Protein AF-A0A7M7L249-F1 (afdb_monomer)

InterPro domains:
  IPR002048 EF-hand domain [PF13499] (16-78)
  IPR002048 EF-hand domain [PF13499] (83-140)
  IPR002048 EF-hand domain [PS50222] (13-48)
  IPR002048 EF-hand domain [PS50222] (80-115)
  IPR002048 EF-hand domain [PS50222] (116-151)
  IPR002048 EF-hand domain [SM00054] (17-45)
  IPR002048 EF-hand domain [SM00054] (53-81)
  IPR002048 EF-hand domain [SM00054] (84-112)
  IPR002048 EF-hand domain [SM00054] (120-148)
  IPR002067 Mitochondrial carrier protein [PR00926] (192-205)
  IPR002067 Mitochondrial carrier protein [PR00926] (205-219)
  IPR002067 Mitochondrial carrier protein [PR00926] (246-266)
  IPR011992 EF-hand domain pair [SSF47473] (8-181)
  IPR018108 Mitochondrial carrier protein, transmembrane region [PF00153] (189-272)
  IPR018108 Mitochondrial carrier protein, transmembrane region [PS50920] (187-271)
  IPR018247 EF-Hand 1, calcium-binding site [PS00018] (26-38)
  IPR018247 EF-Hand 1, calcium-binding site [PS00018] (93-105)
  IPR023395 Mitochondrial carrier protein domain superfamily [G3DSA:1.50.40.10] (185-276)
  IPR023395 Mitochondrial carrier protein domain superfamily [SSF103506] (189-273)

Radius of gyration: 25.41 Å; Cα contacts (8 Å, |Δi|>4): 208; chains: 1; bounding box: 60×45×77 Å

Solvent-accessible surface area (backbone atoms only — not comparable to full-atom values): 15873 Å² total; per-residue (Å²): 136,84,83,72,80,60,83,89,72,60,55,70,65,58,53,49,53,49,48,57,52,48,61,58,24,24,71,87,68,83,71,43,36,41,59,64,25,42,29,53,25,29,48,75,71,74,44,92,45,51,66,67,49,33,46,52,40,47,71,74,32,30,82,85,69,79,80,46,30,42,66,67,36,48,48,51,42,52,52,52,49,52,51,40,42,49,56,45,49,60,66,41,27,79,85,68,78,67,43,42,42,55,66,35,52,50,48,48,35,47,75,72,75,40,89,74,55,70,71,55,39,53,54,55,48,62,72,47,29,82,88,72,76,76,40,35,40,63,65,40,53,44,70,70,42,66,84,45,78,66,65,46,66,68,58,52,54,52,47,52,52,50,59,59,51,65,73,75,44,95,62,62,82,75,60,74,76,79,77,52,75,69,48,66,72,69,68,54,55,63,58,56,52,51,50,52,51,52,51,51,50,51,53,50,62,71,43,27,46,58,52,46,34,51,52,50,38,72,74,40,40,87,79,39,76,43,65,67,49,33,44,52,49,48,37,70,77,46,36,76,69,38,38,49,65,65,44,69,58,57,54,62,48,46,60,63,52,51,51,50,50,51,54,50,48,54,53,49,54,52,54,52,60,65,72,78,111

Secondary structure (DSSP, 8-state):
------GGG--HHHHHHHHHHHHHH-SS-SSSB-HHHHHHHHHHTTS---HHHHHHHHHHH-SS-SSSB-HHHHHHHHHHHHHHHHHHHHHH-SS-SSEE-HHHHHHHHHHTT----HHHHHHHHHHH-SSS-SSEEHHHHHHHHTTSS---HHHHHHHHHHHHHTTS-TTGGGSPPPPPHHHHHTT-HHHHHHHHHHHHHHHHHHHHHHHHHHHHHHHSHHHHSSHHHHHHHHHHHHHHHHTTTTHHHHHHHHHHHHHHHHHHHHHHHHHHHHHT-

Organism: Varroa destructor (NCBI:txid109461)

pLDDT: mean 76.21, std 13.59, range [31.14, 92.44]

Mean predicted aligned error: 16.28 Å

Sequence (277 aa):
MKGAENPNELCVETQTRLKDLFHKLDVDGDGRIDVKDLTAGLQKLGLPHSTDNAKKFIESSDLARDGVVDFQEFAQYVLEHERNLKLVFNKIDENADGHIDEEEIMSSCRKLGINIDQAEAHRLLRRMDKDGSLTINFEEWRDYLLFHPTSDLHEIISLWRHHSVMLDVGEDALVPDDFTEAELRDGIWWRHLVSGGVAGMVSRTCTAPLDRTKLYLQVHGKECGSAWNCLQILKKEGGIRGLWRGNGINVMKIAPESALKFLTYDRLKNIIRVSVV

Foldseek 3Di:
DDPPPDLVPDDPVLLVVLVVLQVLLQPVPPQKHALVSNLVSCVVVVHPRDSVLSQLLQVVQCPVPPRIHHSVSSSSSLVVLLVLLVVLQVVLPPVPPQWHALVSLCVLCVVVVHHDDSVLSQVLQVVLDPPPPRIHGSVSSCVRCSSGSDSDPVVVVVCSVVVSVVPPDPPCVLDDDDPPPVNVVVPCVVVVVVVVLVVVLVVLQVCQLVVQLVVQCVVPVVPQVDSVSSSVVQCVPPNPVSSCVCSVVVSVVCVVVSVVSVVVVVVVVVVVVVVVD

Nearest PDB structures (foldseek):
  4zcv-assembly1_A  TM=9.114E-01  e=5.475E-12  Homo sapiens
  4zcu-assembly2_B  TM=8.876E-01  e=1.595E-11  Homo sapiens
  4zcu-assembly1_A  TM=8.948E-01  e=5.925E-11  Homo sapiens
  3sg5-assembly1_A-2  TM=4.847E-01  e=3.387E-07  Gallus gallus
  1tnx-assembly1_A  TM=5.120E-01  e=1.386E-06  Gallus gallus

Structure (mmCIF, N/CA/C/O backbone):
data_AF-A0A7M7L249-F1
#
_entry.id   AF-A0A7M7L249-F1
#
loop_
_atom_site.group_PDB
_atom_site.id
_atom_site.type_symbol
_atom_site.label_atom_id
_atom_site.label_alt_id
_atom_site.label_comp_id
_atom_site.label_asym_id
_atom_site.label_entity_id
_atom_site.label_seq_id
_atom_site.pdbx_PDB_ins_code
_atom_site.Cartn_x
_atom_site.Cartn_y
_atom_site.Cartn_z
_atom_site.occupancy
_atom_site.B_iso_or_equiv
_atom_site.auth_seq_id
_atom_site.auth_comp_id
_atom_site.auth_asym_id
_atom_site.auth_atom_id
_atom_site.pdbx_PDB_model_num
ATOM 1 N N . MET A 1 1 ? -5.257 -9.331 33.093 1.00 31.14 1 MET A N 1
ATOM 2 C CA . MET A 1 1 ? -6.566 -8.650 33.174 1.00 31.14 1 MET A CA 1
ATOM 3 C C . MET A 1 1 ? -6.555 -7.566 32.112 1.00 31.14 1 MET A C 1
ATOM 5 O O . MET A 1 1 ? -5.792 -6.623 32.252 1.00 31.14 1 MET A O 1
ATOM 9 N N . LYS A 1 2 ? -7.240 -7.796 30.985 1.00 38.75 2 LYS A N 1
ATOM 10 C CA . LYS A 1 2 ? -7.241 -6.893 29.827 1.00 38.75 2 LYS A CA 1
ATOM 11 C C . LYS A 1 2 ? -8.232 -5.762 30.104 1.00 38.75 2 LYS A C 1
ATOM 13 O O . LYS A 1 2 ? -9.417 -6.035 30.257 1.00 38.75 2 LYS A O 1
ATOM 18 N N . GLY A 1 3 ? -7.736 -4.533 30.220 1.00 32.91 3 GLY A N 1
ATOM 19 C CA . GLY A 1 3 ? -8.573 -3.340 30.174 1.00 32.91 3 GLY A CA 1
ATOM 20 C C . GLY A 1 3 ? -9.001 -3.130 28.731 1.00 32.91 3 GLY A C 1
ATOM 21 O O . GLY A 1 3 ? -8.227 -2.602 27.942 1.00 32.91 3 GLY A O 1
ATOM 22 N N . ALA A 1 4 ? 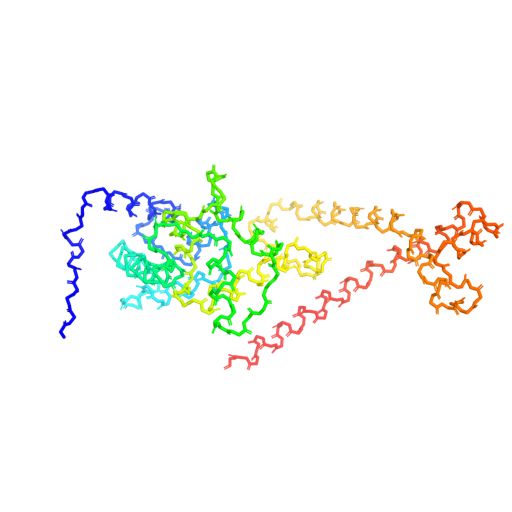-10.183 -3.627 28.377 1.00 38.19 4 ALA A N 1
ATOM 23 C CA . ALA A 1 4 ? -10.874 -3.160 27.189 1.00 38.19 4 ALA A CA 1
ATOM 24 C C . ALA A 1 4 ? -11.341 -1.734 27.503 1.00 38.19 4 ALA A C 1
ATOM 26 O O . ALA A 1 4 ? -12.188 -1.548 28.379 1.00 38.19 4 ALA A O 1
ATOM 27 N N . GLU A 1 5 ? -10.727 -0.736 26.869 1.00 43.53 5 GLU A N 1
ATOM 28 C CA . GLU A 1 5 ? -11.274 0.620 26.846 1.00 43.53 5 GLU A CA 1
ATOM 29 C C . GLU A 1 5 ? -12.691 0.524 26.271 1.00 43.53 5 GLU A C 1
ATOM 31 O O . GLU A 1 5 ? -12.915 -0.055 25.208 1.00 43.53 5 GLU A O 1
ATOM 36 N N . ASN A 1 6 ? -13.668 0.991 27.043 1.00 43.94 6 ASN A N 1
ATOM 37 C CA . ASN A 1 6 ? -15.072 0.920 26.679 1.00 43.94 6 ASN A CA 1
ATOM 38 C C . ASN A 1 6 ? -15.289 1.848 25.466 1.00 43.94 6 ASN A C 1
ATOM 40 O O . ASN A 1 6 ? -14.988 3.038 25.585 1.00 43.94 6 ASN A O 1
ATOM 44 N N . PRO A 1 7 ? -15.822 1.378 24.321 1.00 46.88 7 PRO A N 1
ATOM 45 C CA . PRO A 1 7 ? -15.999 2.207 23.119 1.00 46.88 7 PRO A CA 1
ATOM 46 C C . PRO A 1 7 ? -16.841 3.475 23.348 1.00 46.88 7 PRO A C 1
ATOM 48 O O . PRO A 1 7 ? -16.785 4.420 22.565 1.00 46.88 7 PRO A O 1
ATOM 51 N N . ASN A 1 8 ? -17.608 3.508 24.442 1.00 47.56 8 ASN A N 1
ATOM 52 C CA . ASN A 1 8 ? -18.434 4.639 24.858 1.00 47.56 8 ASN A CA 1
ATOM 53 C C . ASN A 1 8 ? -17.670 5.780 25.566 1.00 47.56 8 ASN A C 1
ATOM 55 O O . ASN A 1 8 ? -18.287 6.801 25.858 1.00 47.56 8 ASN A O 1
ATOM 59 N N . GLU A 1 9 ? -16.364 5.648 25.826 1.00 51.12 9 GLU A N 1
ATOM 60 C CA . GLU A 1 9 ? -15.503 6.714 26.385 1.00 51.12 9 GLU A CA 1
ATOM 61 C C . GLU A 1 9 ? -14.514 7.292 25.354 1.00 51.12 9 GLU A C 1
ATOM 63 O O . GLU A 1 9 ? -13.491 7.878 25.707 1.00 51.12 9 GLU A O 1
ATOM 68 N N . LEU A 1 10 ? -14.800 7.150 24.057 1.00 61.31 10 LEU A N 1
ATOM 69 C CA . LEU A 1 10 ? -13.998 7.794 23.019 1.00 61.31 10 LEU A CA 1
ATOM 70 C C . LEU A 1 10 ? -14.161 9.320 23.041 1.00 61.31 10 LEU A C 1
ATOM 72 O O . LEU A 1 10 ? -15.270 9.840 23.165 1.00 61.31 10 LEU A O 1
ATOM 76 N N . CYS A 1 11 ? -13.057 10.044 22.828 1.00 72.81 11 CYS A N 1
ATOM 77 C CA . CYS A 1 11 ? -13.106 11.482 22.574 1.00 72.81 11 CYS A CA 1
ATOM 78 C C . CYS A 1 11 ? -14.051 11.778 21.395 1.00 72.81 11 CYS A C 1
ATOM 80 O O . CYS A 1 11 ? -14.047 11.064 20.387 1.00 72.81 11 CYS A O 1
ATOM 82 N N . VAL A 1 12 ? -14.837 12.855 21.505 1.00 75.56 12 VAL A N 1
ATOM 83 C CA . VAL A 1 12 ? -15.818 13.286 20.488 1.00 75.56 12 VAL A CA 1
ATOM 84 C C . VAL A 1 12 ? -15.178 13.400 19.100 1.00 75.56 12 VAL A C 1
ATOM 86 O O . VAL A 1 12 ? -15.789 13.038 18.095 1.00 75.56 12 VAL A O 1
ATOM 89 N N . GLU A 1 13 ? -13.924 13.841 19.043 1.00 77.75 13 GLU A N 1
ATOM 90 C CA . GLU A 1 13 ? -13.149 13.964 17.809 1.00 77.75 13 GLU A CA 1
ATOM 91 C C . GLU A 1 13 ? -12.859 12.598 17.165 1.00 77.75 13 GLU A C 1
ATOM 93 O O . GLU A 1 13 ? -13.109 12.400 15.976 1.00 77.75 13 GLU A O 1
ATOM 98 N N . THR A 1 14 ? -12.429 11.613 17.960 1.00 79.94 14 THR A N 1
ATOM 99 C CA . THR A 1 14 ? -12.184 10.243 17.490 1.00 79.94 14 THR A CA 1
ATOM 100 C C . THR A 1 14 ? -13.471 9.597 16.990 1.00 79.94 14 THR A C 1
ATOM 102 O O . THR A 1 14 ? -13.479 8.974 15.932 1.00 79.94 14 THR A O 1
ATOM 105 N N . GLN A 1 15 ? -14.579 9.789 17.709 1.00 81.44 15 GLN A N 1
ATOM 106 C CA . GLN A 1 15 ? -15.874 9.242 17.314 1.00 81.44 15 GLN A CA 1
ATOM 107 C C . GLN A 1 15 ? -16.396 9.875 16.015 1.00 81.44 15 GLN A C 1
ATOM 109 O O . GLN A 1 15 ? -16.966 9.173 15.181 1.00 81.44 15 GLN A O 1
ATOM 114 N N . THR A 1 16 ? -16.175 11.178 15.823 1.00 85.69 16 THR A N 1
ATOM 115 C CA . THR A 1 16 ? -16.535 11.886 14.583 1.00 85.69 16 THR A CA 1
ATOM 116 C C . THR A 1 16 ? -15.725 11.348 13.406 1.00 85.69 16 THR A C 1
ATOM 118 O O . THR A 1 16 ? -16.304 10.950 12.400 1.00 85.69 16 THR A O 1
ATOM 121 N N . ARG A 1 17 ? -14.403 11.202 13.569 1.00 87.38 17 ARG A N 1
ATOM 122 C CA . ARG A 1 17 ? -13.521 10.634 12.538 1.00 87.38 17 ARG A CA 1
ATOM 123 C C . ARG A 1 17 ? -13.924 9.214 12.135 1.00 87.38 17 ARG A C 1
ATOM 125 O O . ARG A 1 17 ? -13.947 8.902 10.948 1.00 87.38 17 ARG A O 1
ATOM 132 N N . LEU A 1 18 ? -14.239 8.353 13.105 1.00 87.44 18 LEU A N 1
ATOM 133 C CA . LEU A 1 18 ? -14.659 6.976 12.827 1.00 87.44 18 LEU A CA 1
ATOM 134 C C . LEU A 1 18 ? -15.993 6.930 12.083 1.00 87.44 18 LEU A C 1
ATOM 136 O O . LEU A 1 18 ? -16.132 6.143 11.153 1.00 87.44 18 LEU A O 1
ATOM 140 N N . LYS A 1 19 ? -16.951 7.794 12.443 1.00 88.75 19 LYS A N 1
ATOM 141 C CA . LYS A 1 19 ? -18.220 7.915 11.711 1.00 88.75 19 LYS A CA 1
ATOM 142 C C . LYS A 1 19 ? -18.001 8.391 10.283 1.00 88.75 19 LYS A C 1
ATOM 144 O O . LYS A 1 19 ? -18.543 7.790 9.364 1.00 88.75 19 LYS A O 1
ATOM 149 N N . ASP A 1 20 ? -17.169 9.406 10.084 1.00 88.56 20 ASP A N 1
ATOM 150 C CA . ASP A 1 20 ? -16.863 9.918 8.748 1.00 88.56 20 ASP A CA 1
ATOM 151 C C . ASP A 1 20 ? -16.178 8.862 7.869 1.00 88.56 20 ASP A C 1
ATOM 153 O O . ASP A 1 20 ? -16.438 8.790 6.669 1.00 88.56 20 ASP A O 1
ATOM 157 N N . LEU A 1 21 ? -15.303 8.033 8.450 1.00 86.25 21 LEU A N 1
ATOM 158 C CA . LEU A 1 21 ? -14.683 6.904 7.752 1.00 86.25 21 LEU A CA 1
ATOM 159 C C . LEU A 1 21 ? -15.702 5.812 7.430 1.00 86.25 21 LEU A C 1
ATOM 161 O O . LEU A 1 21 ? -15.747 5.359 6.291 1.00 86.25 21 LEU A O 1
ATOM 165 N N . PHE A 1 22 ? -16.543 5.440 8.395 1.00 88.75 22 PHE A N 1
ATOM 166 C CA . PHE A 1 22 ? -17.594 4.443 8.209 1.00 88.75 22 PHE A CA 1
ATOM 167 C C . PHE A 1 22 ? -18.541 4.841 7.072 1.00 88.75 22 PHE A C 1
ATOM 169 O O . PHE A 1 22 ? -18.713 4.087 6.126 1.00 88.75 22 PHE A O 1
ATOM 176 N N . HIS A 1 23 ? -19.036 6.081 7.080 1.00 88.00 23 HIS A N 1
ATOM 177 C CA . HIS A 1 23 ? -19.912 6.617 6.032 1.00 88.00 23 HIS A CA 1
ATOM 178 C C . HIS A 1 23 ? -19.259 6.702 4.643 1.00 88.00 23 HIS A C 1
ATOM 180 O O . HIS A 1 23 ? -19.958 6.762 3.636 1.00 88.00 23 HIS A O 1
ATOM 186 N N . LYS A 1 24 ? -17.926 6.781 4.560 1.00 85.75 24 LYS A N 1
ATOM 187 C CA . LYS A 1 24 ? -17.217 6.747 3.270 1.00 85.75 24 LYS A CA 1
ATOM 188 C C . LYS A 1 24 ? -17.108 5.333 2.705 1.00 85.75 24 LYS A C 1
ATOM 190 O O . LYS A 1 24 ? -16.951 5.194 1.491 1.00 85.75 24 LYS A O 1
ATOM 195 N N . LEU A 1 25 ? -17.116 4.330 3.578 1.00 84.56 25 LEU A N 1
ATOM 196 C CA . LEU A 1 25 ? -16.984 2.920 3.223 1.00 84.56 25 LEU A CA 1
ATOM 197 C C . LEU A 1 25 ? -18.343 2.265 2.995 1.00 84.56 25 LEU A C 1
ATOM 199 O O . LEU A 1 25 ? -18.439 1.456 2.088 1.00 84.56 25 LEU A O 1
ATOM 203 N N . ASP A 1 26 ? -19.365 2.654 3.753 1.00 87.56 26 ASP A N 1
ATOM 204 C CA . ASP A 1 26 ? -20.771 2.293 3.551 1.00 87.56 26 ASP A CA 1
ATOM 205 C C . ASP A 1 26 ? -21.302 2.980 2.274 1.00 87.56 26 ASP A C 1
ATOM 207 O O . ASP A 1 26 ? -21.680 4.157 2.275 1.00 87.56 26 ASP A O 1
ATOM 211 N N . VAL A 1 27 ? -21.212 2.285 1.133 1.00 84.38 27 VAL A N 1
ATOM 212 C CA . VAL A 1 27 ? -21.530 2.859 -0.184 1.00 84.38 27 VAL A CA 1
ATOM 213 C C . VAL A 1 27 ? -23.030 2.846 -0.458 1.00 84.38 27 VAL A C 1
ATOM 215 O O . VAL A 1 27 ? -23.515 3.745 -1.158 1.00 84.38 27 VAL A O 1
ATOM 218 N N . ASP A 1 28 ? -23.748 1.845 0.041 1.00 83.25 28 ASP A N 1
ATOM 219 C CA . ASP A 1 28 ? -25.187 1.700 -0.161 1.00 83.25 28 ASP A CA 1
ATOM 220 C C . ASP A 1 28 ? -26.037 2.377 0.933 1.00 83.25 28 ASP A C 1
ATOM 222 O O . ASP A 1 28 ? -27.220 2.657 0.701 1.00 83.25 28 ASP A O 1
ATOM 226 N N . GLY A 1 29 ? -25.415 2.776 2.045 1.00 85.56 29 GLY A N 1
ATOM 227 C CA . GLY A 1 29 ? -26.024 3.534 3.131 1.00 85.56 29 GLY A CA 1
ATOM 228 C C . GLY A 1 29 ? -26.909 2.681 4.034 1.00 85.56 29 GLY A C 1
ATOM 229 O O . GLY A 1 29 ? -27.834 3.225 4.651 1.00 85.56 29 GLY A O 1
ATOM 230 N N . ASP A 1 30 ? -26.695 1.365 4.073 1.00 84.69 30 ASP A N 1
ATOM 231 C CA . ASP A 1 30 ? -27.492 0.441 4.879 1.00 84.69 30 ASP A CA 1
ATOM 232 C C . ASP A 1 30 ? -27.086 0.429 6.369 1.00 84.69 30 ASP A C 1
ATOM 234 O O . ASP A 1 30 ? -27.784 -0.155 7.211 1.00 84.69 30 ASP A O 1
ATOM 238 N N . GLY A 1 31 ? -26.017 1.156 6.719 1.00 85.06 31 GLY A N 1
ATOM 239 C CA . GLY A 1 31 ? -25.481 1.257 8.071 1.00 85.06 31 GLY A CA 1
ATOM 240 C C . GLY A 1 31 ? -24.596 0.076 8.467 1.00 85.06 31 GLY A C 1
ATOM 241 O O . GLY A 1 31 ? -24.320 -0.096 9.661 1.00 85.06 31 GLY A O 1
ATOM 242 N N . ARG A 1 32 ? -24.172 -0.741 7.500 1.00 88.88 32 ARG A N 1
ATOM 243 C CA . ARG A 1 32 ? -23.264 -1.880 7.631 1.00 88.88 32 ARG A CA 1
ATOM 244 C C . ARG A 1 32 ? -22.196 -1.782 6.539 1.00 88.88 32 ARG A C 1
ATOM 246 O O . ARG A 1 32 ? -22.296 -1.006 5.602 1.00 88.88 32 ARG A O 1
ATOM 253 N N . ILE A 1 33 ? -21.106 -2.521 6.711 1.00 87.38 33 ILE A N 1
ATOM 254 C CA . ILE A 1 33 ? -20.048 -2.619 5.704 1.00 87.38 33 ILE A CA 1
ATOM 255 C C . ILE A 1 33 ? -19.932 -4.080 5.296 1.00 87.38 33 ILE A C 1
ATOM 257 O O . ILE A 1 33 ? -19.513 -4.921 6.098 1.00 87.38 33 ILE A O 1
ATOM 261 N N . ASP A 1 34 ? -20.282 -4.377 4.045 1.00 85.06 34 ASP A N 1
ATOM 262 C CA . ASP A 1 34 ? -20.022 -5.673 3.432 1.00 85.06 34 ASP A CA 1
ATOM 263 C C . ASP A 1 34 ? -18.702 -5.676 2.623 1.00 85.06 34 ASP A C 1
ATOM 265 O O . ASP A 1 34 ? -17.989 -4.674 2.490 1.00 85.06 34 ASP A O 1
ATOM 269 N N . VAL A 1 35 ? -18.323 -6.838 2.078 1.00 81.81 35 VAL A N 1
ATOM 270 C CA . VAL A 1 35 ? -17.092 -6.972 1.273 1.00 81.81 35 VAL A CA 1
ATOM 271 C C . VAL A 1 35 ? -17.122 -6.076 0.026 1.00 81.81 35 VAL A C 1
ATOM 273 O O . VAL A 1 35 ? -16.071 -5.593 -0.406 1.00 81.81 35 VAL A O 1
ATOM 276 N N . LYS A 1 36 ? -18.293 -5.865 -0.585 1.00 81.62 36 LYS A N 1
ATOM 277 C CA . LYS A 1 36 ? -18.459 -5.020 -1.775 1.00 81.62 36 LYS A CA 1
ATOM 278 C C . LYS A 1 36 ? -18.338 -3.549 -1.406 1.00 81.62 36 LYS A C 1
ATOM 280 O O . LYS A 1 36 ? -17.625 -2.843 -2.118 1.00 81.62 36 LYS A O 1
ATOM 285 N N . ASP A 1 37 ? -18.954 -3.122 -0.309 1.00 84.12 37 ASP A N 1
ATOM 286 C CA . ASP A 1 37 ? -18.860 -1.761 0.223 1.00 84.12 37 ASP A CA 1
ATOM 287 C C . ASP A 1 37 ? -17.418 -1.413 0.547 1.00 84.12 37 ASP A C 1
ATOM 289 O O . ASP A 1 37 ? -16.883 -0.431 0.036 1.00 84.12 37 ASP A O 1
ATOM 293 N N . LEU A 1 38 ? -16.723 -2.294 1.272 1.00 80.81 38 LEU A N 1
ATOM 294 C CA . LEU A 1 38 ? -15.313 -2.104 1.591 1.00 80.81 38 LEU A CA 1
ATOM 295 C C . LEU A 1 38 ? -14.447 -2.041 0.325 1.00 80.81 38 LEU A C 1
ATOM 297 O O . LEU A 1 38 ? -13.607 -1.153 0.192 1.00 80.81 38 LEU A O 1
ATOM 301 N N . THR A 1 39 ? -14.665 -2.936 -0.642 1.00 77.12 39 THR A N 1
ATOM 302 C CA . THR A 1 39 ? -13.907 -2.934 -1.907 1.00 77.12 39 THR A CA 1
ATOM 303 C C . THR A 1 39 ? -14.154 -1.647 -2.705 1.00 77.12 39 THR A C 1
ATOM 305 O O . THR A 1 39 ? -13.206 -1.009 -3.167 1.00 77.12 39 THR A O 1
ATOM 308 N N . ALA A 1 40 ? -15.413 -1.223 -2.834 1.00 77.75 40 ALA A N 1
ATOM 309 C CA . ALA A 1 40 ? -15.800 -0.019 -3.566 1.00 77.75 40 ALA A CA 1
ATOM 310 C C . ALA A 1 40 ? -15.361 1.271 -2.850 1.00 77.75 40 ALA A C 1
ATOM 312 O O . ALA A 1 40 ? -14.927 2.230 -3.494 1.00 77.75 40 ALA A O 1
ATOM 313 N N . GLY A 1 41 ? -15.439 1.296 -1.520 1.00 77.69 41 GLY A N 1
ATOM 314 C CA . GLY A 1 41 ? -14.976 2.386 -0.669 1.00 77.69 41 GLY A CA 1
ATOM 315 C C . GLY A 1 41 ? -13.466 2.580 -0.775 1.00 77.69 41 GLY A C 1
ATOM 316 O O . GLY A 1 41 ? -13.002 3.690 -1.042 1.00 77.69 41 GLY A O 1
ATOM 317 N N . LEU A 1 42 ? -12.688 1.496 -0.681 1.00 73.56 42 LEU A N 1
ATOM 318 C CA . LEU A 1 42 ? -11.231 1.538 -0.859 1.00 73.56 42 LEU A CA 1
ATOM 319 C C . LEU A 1 42 ? -10.832 1.984 -2.268 1.00 73.56 42 LEU A C 1
ATOM 321 O O . LEU A 1 42 ? -9.913 2.794 -2.416 1.00 73.56 42 LEU A O 1
ATOM 325 N N . GLN A 1 43 ? -11.559 1.532 -3.294 1.00 75.50 43 GLN A N 1
ATOM 326 C CA . GLN A 1 43 ? -11.342 1.970 -4.671 1.00 75.50 43 GLN A CA 1
ATOM 327 C C . GLN A 1 43 ? -11.569 3.482 -4.828 1.00 75.50 43 GLN A C 1
ATOM 329 O O . GLN A 1 43 ? -10.742 4.169 -5.429 1.00 75.50 43 GLN A O 1
ATOM 334 N N . LYS A 1 44 ? -12.648 4.031 -4.250 1.00 73.50 44 LYS A N 1
ATOM 335 C CA . LYS A 1 44 ? -12.928 5.482 -4.261 1.00 73.50 44 LYS A CA 1
ATOM 336 C C . LYS A 1 44 ? -11.866 6.299 -3.526 1.00 73.50 44 LYS A C 1
ATOM 338 O O . LYS A 1 44 ? -11.609 7.438 -3.908 1.00 73.50 44 LYS A O 1
ATOM 343 N N . LEU A 1 45 ? -11.253 5.729 -2.491 1.00 67.12 45 LEU A N 1
ATOM 344 C CA . LEU A 1 45 ? -10.172 6.360 -1.731 1.00 67.12 45 LEU A CA 1
ATOM 345 C C . LEU A 1 45 ? -8.803 6.251 -2.424 1.00 67.12 45 LEU A C 1
ATOM 347 O O . LEU A 1 45 ? -7.830 6.810 -1.924 1.00 67.12 45 LEU A O 1
ATOM 351 N N . GLY A 1 46 ? -8.718 5.565 -3.572 1.00 62.72 46 GLY A N 1
ATOM 352 C CA . GLY A 1 46 ? -7.460 5.353 -4.291 1.00 62.72 46 GLY A CA 1
ATOM 353 C C . GLY A 1 46 ? -6.498 4.419 -3.555 1.00 62.72 46 GLY A C 1
ATOM 354 O O . GLY A 1 46 ? -5.291 4.479 -3.783 1.00 62.72 46 GLY A O 1
ATOM 355 N N . LEU A 1 47 ? -7.020 3.581 -2.658 1.00 64.25 47 LEU A N 1
ATOM 356 C CA . LEU A 1 47 ? -6.243 2.634 -1.869 1.00 64.25 47 LEU A CA 1
ATOM 357 C C . LEU A 1 47 ? -6.244 1.238 -2.521 1.00 64.25 47 LEU A C 1
ATOM 359 O O . LEU A 1 47 ? -7.124 0.924 -3.333 1.00 64.25 47 LEU A O 1
ATOM 363 N N . PRO A 1 48 ? -5.269 0.373 -2.179 1.00 56.69 48 PRO A N 1
ATOM 364 C CA . PRO A 1 48 ? -5.257 -1.014 -2.634 1.00 56.69 48 PRO A CA 1
ATOM 365 C C . PRO A 1 48 ? -6.540 -1.744 -2.204 1.00 56.69 48 PRO A C 1
ATOM 367 O O . PRO A 1 48 ? -6.774 -1.964 -1.019 1.00 56.69 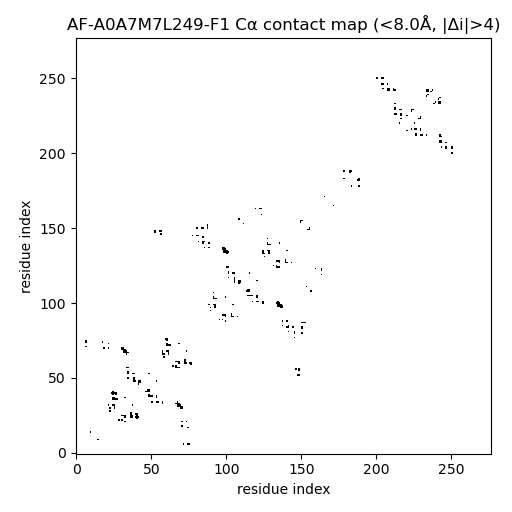48 PRO A O 1
ATOM 370 N N . HIS A 1 49 ? -7.368 -2.131 -3.173 1.00 62.50 49 HIS A N 1
ATOM 371 C CA . HIS A 1 49 ? -8.729 -2.645 -2.968 1.00 62.50 49 HIS A CA 1
ATOM 372 C C . HIS A 1 49 ? -8.847 -4.128 -3.353 1.00 62.50 49 HIS A C 1
ATOM 374 O O . HIS A 1 49 ? -9.816 -4.558 -3.975 1.00 62.50 49 HIS A O 1
ATOM 380 N N . SER A 1 50 ? -7.841 -4.933 -2.998 1.00 65.38 50 SER A N 1
ATOM 381 C CA . SER A 1 50 ? -7.897 -6.378 -3.238 1.00 65.38 50 SER A CA 1
ATOM 382 C C . SER A 1 50 ? -9.059 -7.003 -2.465 1.00 65.38 50 SER A C 1
ATOM 384 O O . SER A 1 50 ? -9.173 -6.831 -1.248 1.00 65.38 50 SER A O 1
ATOM 386 N N . THR A 1 51 ? -9.882 -7.788 -3.161 1.00 66.75 51 THR A N 1
ATOM 387 C CA . THR A 1 51 ? -11.008 -8.518 -2.563 1.00 66.75 51 THR A CA 1
ATOM 388 C C . THR A 1 51 ? -10.546 -9.461 -1.449 1.00 66.75 51 THR A C 1
ATOM 390 O O . THR A 1 51 ? -11.287 -9.704 -0.501 1.00 66.75 51 THR A O 1
ATOM 393 N N . ASP A 1 52 ? -9.312 -9.967 -1.521 1.00 67.81 52 ASP A N 1
ATOM 394 C CA . ASP A 1 52 ? -8.744 -10.836 -0.486 1.00 67.81 52 ASP A CA 1
ATOM 395 C C . ASP A 1 52 ? -8.392 -10.058 0.789 1.00 67.81 52 ASP A C 1
ATOM 397 O O . ASP A 1 52 ? -8.583 -10.566 1.893 1.00 67.81 52 ASP A O 1
ATOM 401 N N . ASN A 1 53 ? -7.937 -8.809 0.659 1.00 69.31 53 ASN A N 1
ATOM 402 C CA . ASN A 1 53 ? -7.681 -7.943 1.812 1.00 69.31 53 ASN A CA 1
ATOM 403 C C . ASN A 1 53 ? -8.993 -7.505 2.468 1.00 69.31 53 ASN A C 1
ATOM 405 O O . ASN A 1 53 ? -9.091 -7.530 3.692 1.00 69.31 53 ASN A O 1
ATOM 409 N N . ALA A 1 54 ? -10.010 -7.184 1.662 1.00 72.06 54 ALA A N 1
ATOM 410 C CA . ALA A 1 54 ? -11.344 -6.863 2.157 1.00 72.06 54 ALA A CA 1
ATOM 411 C C . ALA A 1 54 ? -11.971 -8.049 2.910 1.00 72.06 54 ALA A C 1
ATOM 413 O O . ALA A 1 54 ? -12.490 -7.877 4.006 1.00 72.06 54 ALA A O 1
ATOM 414 N N . LYS A 1 55 ? -11.855 -9.276 2.383 1.00 75.62 55 LYS A N 1
ATOM 415 C CA . LYS A 1 55 ? -12.326 -10.483 3.085 1.00 75.62 55 LYS A CA 1
ATOM 416 C C . LYS A 1 55 ? -11.615 -10.703 4.414 1.00 75.62 55 LYS A C 1
ATOM 418 O O . LYS A 1 55 ? -12.286 -10.912 5.415 1.00 75.62 55 LYS A O 1
ATOM 423 N N . LYS A 1 56 ? -10.281 -10.610 4.438 1.00 76.00 56 LYS A N 1
ATOM 424 C CA . LYS A 1 56 ? -9.500 -10.738 5.679 1.00 76.00 56 LYS A CA 1
ATOM 425 C C . LYS A 1 56 ? -9.896 -9.690 6.714 1.00 76.00 56 LYS A C 1
ATOM 427 O O . LYS A 1 56 ? -10.005 -10.020 7.889 1.00 76.00 56 LYS A O 1
ATOM 432 N N . PHE A 1 57 ? -10.137 -8.453 6.276 1.00 78.50 57 PHE A N 1
ATOM 433 C CA . PHE A 1 57 ? -10.629 -7.390 7.147 1.00 78.50 57 PHE A CA 1
ATOM 434 C C . PHE A 1 57 ? -11.967 -7.781 7.782 1.00 78.50 57 PHE A C 1
ATOM 436 O O . PHE A 1 57 ? -12.066 -7.770 9.008 1.00 78.50 57 PHE A O 1
ATOM 443 N N . ILE A 1 58 ? -12.955 -8.188 6.976 1.00 80.31 58 ILE A N 1
ATOM 444 C CA . ILE A 1 58 ? -14.275 -8.599 7.477 1.00 80.31 58 ILE A CA 1
ATOM 445 C C . ILE A 1 58 ? -14.139 -9.795 8.428 1.00 80.31 58 ILE A C 1
ATOM 447 O O . ILE A 1 58 ? -14.631 -9.727 9.543 1.00 80.31 58 ILE A O 1
ATOM 451 N N . GLU A 1 59 ? -13.377 -10.833 8.069 1.00 80.50 59 GLU A N 1
ATOM 452 C CA . GLU A 1 59 ? -13.138 -12.005 8.933 1.00 80.50 59 GLU A CA 1
ATOM 453 C C . GLU A 1 59 ? -12.509 -11.649 10.291 1.00 80.50 59 GLU A C 1
ATOM 455 O O . GLU A 1 59 ? -12.771 -12.316 11.292 1.00 80.50 59 GLU A O 1
ATOM 460 N N . SER A 1 60 ? -11.660 -10.619 10.331 1.00 74.94 60 SER A N 1
ATOM 461 C CA . SER A 1 60 ? -11.007 -10.152 11.560 1.00 74.94 60 SER A CA 1
ATOM 462 C C . SER A 1 60 ? -11.835 -9.150 12.375 1.00 74.94 60 SER A C 1
ATOM 464 O O . SER A 1 60 ? -11.568 -8.981 13.565 1.00 74.94 60 SER A O 1
ATOM 466 N N . SER A 1 61 ? -12.820 -8.503 11.748 1.00 80.56 61 SER A N 1
ATOM 467 C CA . SER A 1 61 ? -13.646 -7.446 12.349 1.00 80.56 61 SER A CA 1
ATOM 468 C C . SER A 1 61 ? -15.011 -7.951 12.814 1.00 80.56 61 SER A C 1
ATOM 470 O O . SER A 1 61 ? -15.520 -7.465 13.817 1.00 80.56 61 SER A O 1
ATOM 472 N N . ASP A 1 62 ? -15.585 -8.922 12.099 1.00 82.19 62 ASP A N 1
ATOM 473 C CA . ASP A 1 62 ? -16.905 -9.507 12.342 1.00 82.19 62 ASP A CA 1
ATOM 474 C C . ASP A 1 62 ? -16.878 -10.409 13.591 1.00 82.19 62 ASP A C 1
ATOM 476 O O . ASP A 1 62 ? -16.581 -11.612 13.552 1.00 82.19 62 ASP A O 1
ATOM 480 N N . LEU A 1 63 ? -17.141 -9.795 14.747 1.00 77.81 63 LEU A N 1
ATOM 481 C CA . LEU A 1 63 ? -17.169 -10.468 16.044 1.00 77.81 63 LEU A CA 1
ATOM 482 C C . LEU A 1 63 ? -18.465 -11.264 16.214 1.00 77.81 63 LEU A C 1
ATOM 484 O O . LEU A 1 63 ? -18.458 -12.314 16.872 1.00 77.81 63 LEU A O 1
ATOM 488 N N . ALA A 1 64 ? -19.560 -10.774 15.629 1.00 77.56 64 ALA A N 1
ATOM 489 C CA . ALA A 1 64 ? -20.865 -11.419 15.632 1.00 77.56 64 ALA A CA 1
ATOM 490 C C . ALA A 1 64 ? -20.937 -12.650 14.709 1.00 77.56 64 ALA A C 1
ATOM 492 O O . ALA A 1 64 ? -21.768 -13.536 14.937 1.00 77.56 64 ALA A O 1
ATOM 493 N N . ARG A 1 65 ? -20.028 -12.750 13.732 1.00 80.75 65 ARG A N 1
ATOM 494 C CA . ARG A 1 65 ? -20.008 -13.732 12.637 1.00 80.75 65 ARG A CA 1
ATOM 495 C C . ARG A 1 65 ? -21.270 -13.692 11.778 1.00 80.75 65 ARG A C 1
ATOM 497 O O . ARG A 1 65 ? -21.759 -14.748 11.362 1.00 80.75 65 ARG A O 1
ATOM 504 N N . ASP A 1 66 ? -21.828 -12.506 11.562 1.00 79.69 66 ASP A N 1
ATOM 505 C CA . ASP A 1 66 ? -23.027 -12.312 10.741 1.00 79.69 66 ASP A CA 1
ATOM 506 C C . ASP A 1 66 ? -22.703 -11.976 9.270 1.00 79.69 66 ASP A C 1
ATOM 508 O O . ASP A 1 66 ? -23.608 -11.921 8.433 1.00 79.69 66 ASP A O 1
ATOM 512 N N . GLY A 1 67 ? -21.413 -11.884 8.926 1.00 77.00 67 GLY A N 1
ATOM 513 C CA . GLY A 1 67 ? -20.903 -11.661 7.576 1.00 77.00 67 GLY A CA 1
ATOM 514 C C . GLY A 1 67 ? -20.916 -10.197 7.142 1.00 77.00 67 GLY A C 1
ATOM 515 O O . GLY A 1 67 ? -20.623 -9.914 5.977 1.00 77.00 67 GLY A O 1
ATOM 516 N N . VAL A 1 68 ? -21.256 -9.286 8.051 1.00 82.75 68 VAL A N 1
ATOM 517 C CA . VAL A 1 68 ? -21.289 -7.837 7.850 1.00 82.75 68 VAL A CA 1
ATOM 518 C C . VAL A 1 68 ? -20.584 -7.166 9.027 1.00 82.75 68 VAL A C 1
ATOM 520 O O . VAL A 1 68 ? -20.409 -7.773 10.071 1.00 82.75 68 VAL A O 1
ATOM 523 N N . VAL A 1 69 ? -20.117 -5.931 8.856 1.00 87.25 69 VAL A N 1
ATOM 524 C CA . VAL A 1 69 ? -19.464 -5.191 9.946 1.00 87.25 69 VAL A CA 1
ATOM 525 C C . VAL A 1 69 ? -20.311 -3.981 10.298 1.00 87.25 69 VAL A C 1
ATOM 527 O O . VAL A 1 69 ? -20.515 -3.097 9.463 1.00 87.25 69 VAL A O 1
ATOM 530 N N . ASP A 1 70 ? -20.814 -3.933 11.529 1.00 89.19 70 ASP A N 1
ATOM 531 C CA . ASP A 1 70 ? -21.533 -2.761 12.026 1.00 89.19 70 ASP A CA 1
ATOM 532 C C . ASP A 1 70 ? -20.578 -1.642 12.492 1.00 89.19 70 ASP A C 1
ATOM 534 O O . ASP A 1 70 ? -19.355 -1.796 12.546 1.00 89.19 70 ASP A O 1
ATOM 538 N N . PHE A 1 71 ? -21.123 -0.467 12.828 1.00 87.94 71 PHE A N 1
ATOM 539 C CA . PHE A 1 71 ? -20.302 0.662 13.279 1.00 87.94 71 PHE A CA 1
ATOM 540 C C . PHE A 1 71 ? -19.476 0.345 14.536 1.00 87.94 71 PHE A C 1
ATOM 542 O O . PHE A 1 71 ? -18.367 0.862 14.687 1.00 87.94 71 PHE A O 1
ATOM 549 N N . GLN A 1 72 ? -20.004 -0.461 15.457 1.00 86.94 72 GLN A N 1
ATOM 550 C CA . GLN A 1 72 ? -19.327 -0.779 16.708 1.00 86.94 72 GLN A CA 1
ATOM 551 C C . GLN A 1 72 ? -18.163 -1.745 16.468 1.00 86.94 72 GLN A C 1
ATOM 553 O O . GLN A 1 72 ? -17.074 -1.522 16.999 1.00 86.94 72 GLN A O 1
ATOM 558 N N . GLU A 1 73 ? -18.372 -2.767 15.645 1.00 87.31 73 GLU A N 1
ATOM 559 C CA . GLU A 1 73 ? -17.342 -3.708 15.207 1.00 87.31 73 GLU A CA 1
ATOM 560 C C . GLU A 1 73 ? -16.255 -3.001 14.397 1.00 87.31 73 GLU A C 1
ATOM 562 O O . GLU A 1 73 ? -15.068 -3.152 14.692 1.00 87.31 73 GLU A O 1
ATOM 567 N N . PHE A 1 74 ? -16.648 -2.134 13.458 1.00 87.94 74 PHE A N 1
ATOM 568 C CA . PHE A 1 74 ? -15.720 -1.299 12.699 1.00 87.94 74 PHE A CA 1
ATOM 569 C C . PHE A 1 74 ? -14.884 -0.408 13.619 1.00 87.94 74 PHE A C 1
ATOM 571 O O . PHE A 1 74 ? -13.657 -0.382 13.521 1.00 87.94 74 PHE A O 1
ATOM 578 N N . ALA A 1 75 ? -15.530 0.316 14.538 1.00 87.81 75 ALA A N 1
ATOM 579 C CA . ALA A 1 75 ? -14.840 1.195 15.473 1.00 87.81 75 ALA A CA 1
ATOM 580 C C . ALA A 1 75 ? -13.855 0.412 16.347 1.00 87.81 75 ALA A C 1
ATOM 582 O O . ALA A 1 75 ? -12.721 0.850 16.535 1.00 87.81 75 ALA A O 1
ATOM 583 N N . GLN A 1 76 ? -14.261 -0.755 16.852 1.00 85.94 76 GLN A N 1
ATOM 584 C CA . GLN A 1 76 ? -13.404 -1.599 17.673 1.00 85.94 76 GLN A CA 1
ATOM 585 C C . GLN A 1 76 ? -12.198 -2.122 16.887 1.00 85.94 76 GLN A C 1
ATOM 587 O O . GLN A 1 76 ? -11.075 -2.038 17.389 1.00 85.94 76 GLN A O 1
ATOM 592 N N . TYR A 1 77 ? -12.410 -2.615 15.665 1.00 85.88 77 TYR A N 1
ATOM 593 C CA . TYR A 1 77 ? -11.324 -3.065 14.801 1.00 85.88 77 TYR A CA 1
ATOM 594 C C . TYR A 1 77 ? -10.342 -1.929 14.516 1.00 85.88 77 TYR A C 1
ATOM 596 O O . TYR A 1 77 ? -9.142 -2.085 14.727 1.00 85.88 77 TYR A O 1
ATOM 604 N N . VAL A 1 78 ? -10.844 -0.767 14.083 1.00 86.81 78 VAL A N 1
ATOM 605 C CA . VAL A 1 78 ? -9.998 0.376 13.723 1.00 86.81 78 VAL A CA 1
ATOM 606 C C . VAL A 1 78 ? -9.168 0.835 14.917 1.00 86.81 78 VAL A C 1
ATOM 608 O O . VAL A 1 78 ? -7.969 1.044 14.774 1.00 86.81 78 VAL A O 1
ATOM 611 N N . LEU A 1 79 ? -9.764 0.946 16.104 1.00 87.62 79 LEU A N 1
ATOM 612 C CA . LEU A 1 79 ? -9.038 1.368 17.303 1.00 87.62 79 LEU A CA 1
ATOM 613 C C . LEU A 1 79 ? -7.954 0.372 17.718 1.00 87.62 79 LEU A C 1
ATOM 615 O O . LEU A 1 79 ? -6.841 0.778 18.056 1.00 87.62 79 LEU A O 1
ATOM 619 N N . GLU A 1 80 ? -8.260 -0.925 17.682 1.00 85.81 80 GLU A N 1
ATOM 620 C CA . GLU A 1 80 ? -7.284 -1.967 18.003 1.00 85.81 80 GLU A CA 1
ATOM 621 C C . GLU A 1 80 ? -6.156 -2.004 16.963 1.00 85.81 80 GLU A C 1
ATOM 623 O O . GLU A 1 80 ? -4.976 -2.085 17.312 1.00 85.81 80 GLU A O 1
ATOM 628 N N . HIS A 1 81 ? -6.495 -1.874 15.681 1.00 86.38 81 HIS A N 1
ATOM 629 C CA . HIS A 1 81 ? -5.518 -1.835 14.599 1.00 86.38 81 HIS A CA 1
ATOM 630 C C . HIS A 1 81 ? -4.611 -0.610 14.702 1.00 86.38 81 HIS A C 1
ATOM 632 O O . HIS A 1 81 ? -3.392 -0.747 14.646 1.00 86.38 81 HIS A O 1
ATOM 638 N N . GLU A 1 82 ? -5.163 0.578 14.958 1.00 89.12 82 GLU A N 1
ATOM 639 C CA . GLU A 1 82 ? -4.382 1.797 15.195 1.00 89.12 82 GLU A CA 1
ATOM 640 C C . GLU A 1 82 ? -3.442 1.662 16.396 1.00 89.12 82 GLU A C 1
ATOM 642 O O . GLU A 1 82 ? -2.294 2.112 16.337 1.00 89.12 82 GLU A O 1
ATOM 647 N N . ARG A 1 83 ? -3.890 0.996 17.467 1.00 88.56 83 ARG A N 1
ATOM 648 C CA . ARG A 1 83 ? -3.050 0.695 18.632 1.00 88.56 83 ARG A CA 1
ATOM 649 C C . ARG A 1 83 ? -1.868 -0.189 18.241 1.00 88.56 83 ARG A C 1
ATOM 651 O O . ARG A 1 83 ? -0.731 0.115 18.605 1.00 88.56 83 ARG A O 1
ATOM 658 N N . ASN A 1 84 ? -2.116 -1.248 17.475 1.00 88.00 84 ASN A N 1
ATOM 659 C CA . ASN A 1 84 ? -1.071 -2.155 17.005 1.00 88.00 84 ASN A CA 1
ATOM 660 C C . ASN A 1 84 ? -0.105 -1.454 16.040 1.00 88.00 84 ASN A C 1
ATOM 662 O O . ASN A 1 84 ? 1.111 -1.583 16.185 1.00 88.00 84 ASN A O 1
ATOM 666 N N . LEU A 1 85 ? -0.618 -0.622 15.132 1.00 88.75 85 LEU A N 1
ATOM 667 C CA . LEU A 1 85 ? 0.200 0.214 14.256 1.00 88.75 85 LEU A CA 1
ATOM 668 C C . LEU A 1 85 ? 1.070 1.191 15.050 1.00 88.75 85 LEU A C 1
ATOM 670 O O . LEU A 1 85 ? 2.228 1.380 14.686 1.00 88.75 85 LEU A O 1
ATOM 674 N N . LYS A 1 86 ? 0.564 1.769 16.148 1.00 90.44 86 LYS A N 1
ATOM 675 C CA . LYS A 1 86 ? 1.360 2.641 17.025 1.00 90.44 86 LYS A CA 1
ATOM 676 C C . LYS A 1 86 ? 2.488 1.883 17.722 1.00 90.44 86 LYS A C 1
ATOM 678 O O . LYS A 1 86 ? 3.580 2.423 17.867 1.00 90.44 86 LYS A O 1
ATOM 683 N N . LEU A 1 87 ? 2.256 0.631 18.123 1.00 89.75 87 LEU A N 1
ATOM 684 C CA . LEU A 1 87 ? 3.308 -0.218 18.693 1.00 89.75 87 LEU A CA 1
ATOM 685 C C . LEU A 1 87 ? 4.411 -0.516 17.675 1.00 89.75 87 LEU A C 1
ATOM 687 O O . LEU A 1 87 ? 5.585 -0.503 18.036 1.00 89.75 87 LEU A O 1
ATOM 691 N N . VAL A 1 88 ? 4.046 -0.767 16.414 1.00 89.31 88 VAL A N 1
ATOM 692 C CA . VAL A 1 88 ? 5.025 -0.961 15.337 1.00 89.31 88 VAL A CA 1
ATOM 693 C C . VAL A 1 88 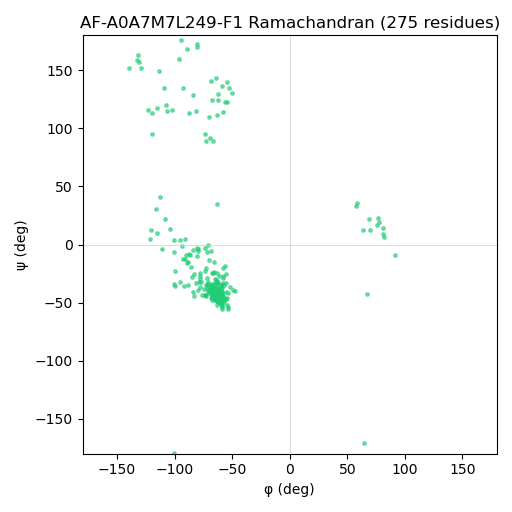? 5.775 0.331 15.038 1.00 89.31 88 VAL A C 1
ATOM 695 O O . VAL A 1 88 ? 6.997 0.296 14.950 1.00 89.31 88 VAL A O 1
ATOM 698 N N . PHE A 1 89 ? 5.070 1.460 14.954 1.00 90.38 89 PHE A N 1
ATOM 699 C CA . PHE A 1 89 ? 5.668 2.777 14.743 1.00 90.38 89 PHE A CA 1
ATOM 700 C C . PHE A 1 89 ? 6.754 3.059 15.786 1.00 90.38 89 PHE A C 1
ATOM 702 O O . PHE A 1 89 ? 7.910 3.255 15.437 1.00 90.38 89 PHE A O 1
ATOM 709 N N . ASN A 1 90 ? 6.413 2.934 17.071 1.00 90.38 90 ASN A N 1
ATOM 710 C CA . ASN A 1 90 ? 7.345 3.157 18.179 1.00 90.38 90 ASN A CA 1
ATOM 711 C C . ASN A 1 90 ? 8.493 2.129 18.237 1.00 90.38 90 ASN A C 1
ATOM 713 O O . ASN A 1 90 ? 9.435 2.298 19.002 1.00 90.38 90 ASN A O 1
ATOM 717 N N . LYS A 1 91 ? 8.376 1.002 17.526 1.00 88.56 91 LYS A N 1
ATOM 718 C CA . LYS A 1 91 ? 9.441 -0.003 17.426 1.00 88.56 91 LYS A CA 1
ATOM 719 C C . LYS A 1 91 ? 10.443 0.344 16.322 1.00 88.56 91 LYS A C 1
ATOM 721 O O . LYS A 1 91 ? 11.583 -0.109 16.406 1.00 88.56 91 LYS A O 1
ATOM 726 N N . ILE A 1 92 ? 9.994 1.062 15.292 1.00 89.00 92 ILE A N 1
ATOM 727 C CA . ILE A 1 92 ? 10.826 1.547 14.186 1.00 89.00 92 ILE A CA 1
ATOM 728 C C . ILE A 1 92 ? 11.522 2.853 14.581 1.00 89.00 92 ILE A C 1
ATOM 730 O O . ILE A 1 92 ? 12.713 2.971 14.326 1.00 89.00 92 ILE A O 1
ATOM 734 N N . ASP A 1 93 ? 10.785 3.769 15.214 1.00 91.69 93 ASP A N 1
ATOM 735 C CA . ASP A 1 93 ? 11.266 5.043 15.765 1.00 91.69 93 ASP A CA 1
ATOM 736 C C . ASP A 1 93 ? 12.220 4.766 16.947 1.00 91.69 93 ASP A C 1
ATOM 738 O O . ASP A 1 93 ? 11.807 4.576 18.096 1.00 91.69 93 ASP A O 1
ATOM 742 N N . GLU A 1 94 ? 13.511 4.614 16.641 1.00 87.38 94 GLU A N 1
ATOM 743 C CA . GLU A 1 94 ? 14.553 4.259 17.610 1.00 87.38 94 GLU A CA 1
ATOM 744 C C . GLU A 1 94 ? 14.972 5.470 18.437 1.00 87.38 94 GLU A C 1
ATOM 746 O O . GLU A 1 94 ? 15.374 5.322 19.598 1.00 87.38 94 GLU A O 1
ATOM 751 N N . ASN A 1 95 ? 14.916 6.654 17.828 1.00 89.12 95 ASN A N 1
ATOM 752 C CA . ASN A 1 95 ? 15.332 7.900 18.451 1.00 89.12 95 ASN A CA 1
ATOM 753 C C . ASN A 1 95 ? 14.196 8.558 19.277 1.00 89.12 95 ASN A C 1
ATOM 755 O O . ASN A 1 95 ? 14.471 9.462 20.072 1.00 89.12 95 ASN A O 1
ATOM 759 N N . ALA A 1 96 ? 12.968 8.033 19.168 1.00 90.06 96 ALA A N 1
ATOM 760 C CA . ALA A 1 96 ? 11.745 8.493 19.818 1.00 90.06 96 ALA A CA 1
ATOM 761 C C . ALA A 1 96 ? 11.391 9.955 19.497 1.00 90.06 96 ALA A C 1
ATOM 763 O O . ALA A 1 96 ? 10.845 10.668 20.350 1.00 90.06 96 ALA A O 1
ATOM 764 N N . ASP A 1 97 ? 11.715 10.414 18.288 1.00 90.25 97 ASP A N 1
ATOM 765 C CA . ASP A 1 97 ? 11.425 11.769 17.818 1.00 90.25 97 ASP A CA 1
ATOM 766 C C . ASP A 1 97 ? 9.997 11.917 17.256 1.00 90.25 97 ASP A C 1
ATOM 768 O O . ASP A 1 97 ? 9.549 13.033 16.962 1.00 90.25 97 ASP A O 1
ATOM 772 N N . GLY A 1 98 ? 9.249 10.811 17.174 1.00 89.19 98 GLY A N 1
ATOM 773 C CA . GLY A 1 98 ? 7.870 10.777 16.704 1.00 89.19 98 GLY A CA 1
ATOM 774 C C . GLY A 1 98 ? 7.726 10.781 15.183 1.00 89.19 98 GLY A C 1
ATOM 775 O O . GLY A 1 98 ? 6.597 10.912 14.696 1.00 89.19 98 GLY A O 1
ATOM 776 N N . HIS A 1 99 ? 8.828 10.629 14.456 1.00 92.44 99 HIS A N 1
ATOM 777 C CA . HIS A 1 99 ? 8.912 10.543 13.009 1.00 92.44 99 HIS A CA 1
ATOM 778 C C . HIS A 1 99 ? 9.745 9.313 12.640 1.00 92.44 99 HIS A C 1
ATOM 780 O O . HIS A 1 99 ? 10.583 8.868 13.405 1.00 92.44 99 HIS A O 1
ATOM 786 N N . ILE A 1 100 ? 9.479 8.729 11.474 1.00 90.69 100 ILE A N 1
ATOM 787 C CA . ILE A 1 100 ? 10.287 7.631 10.942 1.00 90.69 100 ILE A CA 1
ATOM 788 C C . ILE A 1 100 ? 11.102 8.162 9.773 1.00 90.69 100 ILE A C 1
ATOM 790 O O . ILE A 1 100 ? 10.529 8.615 8.774 1.00 90.69 100 ILE A O 1
ATOM 794 N N . ASP A 1 101 ? 12.423 8.082 9.888 1.00 90.88 101 ASP A N 1
ATOM 795 C CA . ASP A 1 101 ? 13.349 8.498 8.838 1.00 90.88 101 ASP A CA 1
ATOM 796 C C . ASP A 1 101 ? 13.909 7.324 8.006 1.00 90.88 101 ASP A C 1
ATOM 798 O O . ASP A 1 101 ? 13.562 6.147 8.164 1.00 90.88 101 ASP A O 1
ATOM 802 N N . GLU A 1 102 ? 14.770 7.657 7.042 1.00 88.50 102 GLU A N 1
ATOM 803 C CA . GLU A 1 102 ? 15.380 6.679 6.138 1.00 88.50 102 GLU A CA 1
ATOM 804 C C . GLU A 1 102 ? 16.311 5.712 6.880 1.00 88.50 102 GLU A C 1
ATOM 806 O O . GLU A 1 102 ? 16.371 4.518 6.561 1.00 88.50 102 GLU A O 1
ATOM 811 N N . GLU A 1 103 ? 17.045 6.217 7.870 1.00 89.50 103 GLU A N 1
ATOM 812 C CA . GLU A 1 103 ? 18.022 5.449 8.630 1.00 89.50 103 GLU A CA 1
ATOM 813 C C . GLU A 1 103 ? 17.329 4.414 9.520 1.00 89.50 103 GLU A C 1
ATOM 815 O O . GLU A 1 103 ? 17.771 3.260 9.582 1.00 89.50 103 GLU A O 1
ATOM 820 N N . GLU A 1 104 ? 16.207 4.786 10.129 1.00 91.00 104 GLU A N 1
ATOM 821 C CA . GLU A 1 104 ? 15.374 3.934 10.975 1.00 91.00 104 GLU A CA 1
ATOM 822 C C . GLU A 1 104 ? 14.675 2.825 10.188 1.00 91.00 104 GLU A C 1
ATOM 824 O O . GLU A 1 104 ? 14.665 1.664 10.623 1.00 91.00 104 GLU A O 1
ATOM 829 N N . ILE A 1 105 ? 14.178 3.123 8.981 1.00 86.75 105 ILE A N 1
ATOM 830 C CA . ILE A 1 105 ? 13.648 2.100 8.066 1.00 86.75 105 ILE A CA 1
ATOM 831 C C . ILE A 1 105 ? 14.754 1.115 7.686 1.00 86.75 105 ILE A C 1
ATOM 833 O O . ILE A 1 105 ? 14.582 -0.101 7.819 1.00 86.75 105 ILE A O 1
ATOM 837 N N . MET A 1 106 ? 15.923 1.612 7.268 1.00 87.19 106 MET A N 1
ATOM 838 C CA . MET A 1 106 ? 17.058 0.754 6.915 1.00 87.19 106 MET A CA 1
ATOM 839 C C . MET A 1 106 ? 17.554 -0.081 8.101 1.00 87.19 106 MET A C 1
ATOM 841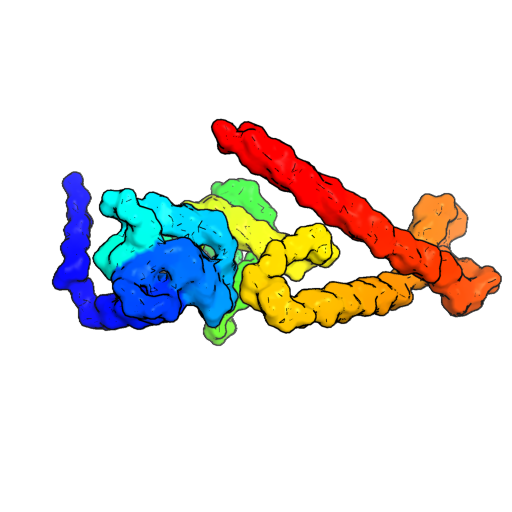 O O . MET A 1 106 ? 17.946 -1.240 7.929 1.00 87.19 106 MET A O 1
ATOM 845 N N . SER A 1 107 ? 17.582 0.486 9.307 1.00 88.38 107 SER A N 1
ATOM 846 C CA . SER A 1 107 ? 17.935 -0.229 10.537 1.00 88.38 107 SER A CA 1
ATOM 847 C C . SER A 1 107 ? 16.929 -1.345 10.831 1.00 88.38 107 SER A C 1
ATOM 849 O O . SER A 1 107 ? 17.315 -2.505 11.012 1.00 88.38 107 SER A O 1
ATOM 851 N N . SER A 1 108 ? 15.635 -1.029 10.778 1.00 86.31 108 SER A N 1
ATOM 852 C CA . SER A 1 108 ? 14.540 -1.965 11.042 1.00 86.31 108 SER A CA 1
ATOM 853 C C . SER A 1 108 ? 14.505 -3.123 10.045 1.00 86.31 108 SER A C 1
ATOM 855 O O . SER A 1 108 ? 14.399 -4.283 10.450 1.00 86.31 108 SER A O 1
ATOM 857 N N . CYS A 1 109 ? 14.686 -2.852 8.751 1.00 82.19 109 CYS A N 1
ATOM 858 C CA . CYS A 1 109 ? 14.783 -3.896 7.731 1.00 82.19 109 CYS A CA 1
ATOM 859 C C . CYS A 1 109 ? 15.993 -4.811 7.969 1.00 82.19 109 CYS A C 1
ATOM 861 O O . CYS A 1 109 ? 15.845 -6.038 7.963 1.00 82.19 109 CYS A O 1
ATOM 863 N N . ARG A 1 110 ? 17.167 -4.243 8.286 1.00 85.19 110 ARG A N 1
ATOM 864 C CA . ARG A 1 110 ? 18.374 -5.026 8.602 1.00 85.19 110 ARG A CA 1
ATOM 865 C C . ARG A 1 110 ? 18.184 -5.918 9.826 1.00 85.19 110 ARG A C 1
ATOM 867 O O . ARG A 1 110 ? 18.600 -7.076 9.795 1.00 85.19 110 ARG A O 1
ATOM 874 N N . LYS A 1 111 ? 17.513 -5.428 10.874 1.00 84.75 111 LYS A N 1
ATOM 875 C CA . LYS A 1 111 ? 17.187 -6.213 12.082 1.00 84.75 111 LYS A CA 1
ATOM 876 C C . LYS A 1 111 ? 16.295 -7.423 11.783 1.00 84.75 111 LYS A C 1
ATOM 878 O O . LYS A 1 111 ? 16.372 -8.419 12.497 1.00 84.75 111 LYS A O 1
ATOM 883 N N . LEU A 1 112 ? 15.494 -7.368 10.721 1.00 79.50 112 LEU A N 1
ATOM 884 C CA . LEU A 1 112 ? 14.652 -8.478 10.259 1.00 79.50 112 LEU A CA 1
ATOM 885 C C . LEU A 1 112 ? 15.344 -9.383 9.230 1.00 79.50 112 LEU A C 1
ATOM 887 O O . LEU A 1 112 ? 14.715 -10.294 8.697 1.00 79.50 112 LEU A O 1
ATOM 891 N N . GLY A 1 113 ? 16.628 -9.151 8.942 1.00 78.50 113 GLY A N 1
ATOM 892 C CA . GLY A 1 113 ? 17.379 -9.906 7.938 1.00 78.50 113 GLY A CA 1
ATOM 893 C C . GLY A 1 113 ? 17.041 -9.521 6.495 1.00 78.50 113 GLY A C 1
ATOM 894 O O . GLY A 1 113 ? 17.347 -10.277 5.574 1.00 78.50 113 GLY A O 1
ATOM 895 N N . ILE A 1 114 ? 16.411 -8.361 6.287 1.00 75.94 114 ILE A N 1
ATOM 896 C CA . ILE A 1 114 ? 16.049 -7.836 4.971 1.00 75.94 114 ILE A CA 1
ATOM 897 C C . ILE A 1 114 ? 17.060 -6.749 4.599 1.00 75.94 114 ILE A C 1
ATOM 899 O O . ILE A 1 114 ? 17.142 -5.705 5.242 1.00 75.94 114 ILE A O 1
ATOM 903 N N . ASN A 1 115 ? 17.836 -6.993 3.544 1.00 75.44 115 ASN A N 1
ATOM 904 C CA . ASN A 1 115 ? 18.755 -5.999 2.999 1.00 75.44 115 ASN A CA 1
ATOM 905 C C . ASN A 1 115 ? 18.017 -5.135 1.978 1.00 75.44 115 ASN A C 1
ATOM 907 O O . ASN A 1 115 ? 17.649 -5.637 0.918 1.00 75.44 115 ASN A O 1
ATOM 911 N N . ILE A 1 116 ? 17.848 -3.858 2.303 1.00 74.50 116 ILE A N 1
ATOM 912 C CA . ILE A 1 116 ? 17.382 -2.818 1.383 1.00 74.50 116 ILE A CA 1
ATOM 913 C C . ILE A 1 116 ? 18.512 -1.817 1.148 1.00 74.50 116 ILE A C 1
ATOM 915 O O . ILE A 1 116 ? 19.362 -1.623 2.026 1.00 74.50 116 ILE A O 1
ATOM 919 N N . ASP A 1 117 ? 18.548 -1.213 -0.036 1.00 81.50 117 ASP A N 1
ATOM 920 C CA . ASP A 1 117 ? 19.458 -0.106 -0.319 1.00 81.50 117 ASP A CA 1
ATOM 921 C C . ASP A 1 117 ? 18.820 1.248 0.042 1.00 81.50 117 ASP A C 1
ATOM 923 O O . ASP A 1 117 ? 17.627 1.348 0.339 1.00 81.50 117 ASP A O 1
ATOM 927 N N . GLN A 1 118 ? 19.637 2.302 0.050 1.00 82.00 118 GLN A N 1
ATOM 928 C CA . GLN A 1 118 ? 19.165 3.646 0.381 1.00 82.00 118 GLN A CA 1
ATOM 929 C C . GLN A 1 118 ? 18.116 4.137 -0.633 1.00 82.00 118 GLN A C 1
ATOM 931 O O . GLN A 1 118 ? 17.101 4.713 -0.270 1.00 82.00 118 GLN A O 1
ATOM 936 N N . ALA A 1 119 ? 18.295 3.847 -1.923 1.00 79.56 119 ALA A N 1
ATOM 937 C CA . ALA A 1 119 ? 17.341 4.278 -2.942 1.00 79.56 119 ALA A CA 1
ATOM 938 C C . ALA A 1 119 ? 15.951 3.644 -2.747 1.00 79.56 119 ALA A C 1
ATOM 940 O O . ALA A 1 119 ? 14.935 4.297 -2.991 1.00 79.56 119 ALA A O 1
ATOM 941 N N . GLU A 1 120 ? 15.897 2.389 -2.311 1.00 77.31 120 GLU A N 1
ATOM 942 C CA . GLU A 1 120 ? 14.677 1.671 -1.973 1.00 77.31 120 GLU A CA 1
ATOM 943 C C . GLU A 1 120 ? 14.025 2.268 -0.724 1.00 77.31 120 GLU A C 1
ATOM 945 O O . GLU A 1 120 ? 12.841 2.598 -0.776 1.00 77.31 120 GLU A O 1
ATOM 950 N N . ALA A 1 121 ? 14.790 2.514 0.345 1.00 81.50 121 ALA A N 1
ATOM 951 C CA . ALA A 1 121 ? 14.292 3.174 1.554 1.00 81.50 121 ALA A CA 1
ATOM 952 C C . ALA A 1 121 ? 13.683 4.558 1.248 1.00 81.50 121 ALA A C 1
ATOM 954 O O . ALA A 1 121 ? 12.548 4.837 1.637 1.00 81.50 121 ALA A O 1
ATOM 955 N N . HIS A 1 122 ? 14.367 5.379 0.445 1.00 82.62 122 HIS A N 1
ATOM 956 C CA . HIS A 1 122 ? 13.860 6.675 -0.005 1.00 82.62 122 HIS A CA 1
ATOM 957 C C . HIS A 1 122 ? 12.544 6.574 -0.793 1.00 82.62 122 HIS A C 1
ATOM 959 O O . HIS A 1 122 ? 11.639 7.397 -0.633 1.00 82.62 122 HIS A O 1
ATOM 965 N N . ARG A 1 123 ? 12.418 5.570 -1.673 1.00 78.62 123 ARG A N 1
ATOM 966 C CA . ARG A 1 123 ? 11.176 5.327 -2.427 1.00 78.62 123 ARG A CA 1
ATOM 967 C C . ARG A 1 123 ? 10.036 4.908 -1.507 1.00 78.62 123 ARG A C 1
ATOM 969 O O . ARG A 1 123 ? 8.901 5.294 -1.767 1.00 78.62 123 ARG A O 1
ATOM 976 N N . LEU A 1 124 ? 10.319 4.119 -0.471 1.00 77.12 124 LEU A N 1
ATOM 977 C CA . LEU A 1 124 ? 9.318 3.713 0.513 1.00 77.12 124 LEU A CA 1
ATOM 978 C C . LEU A 1 124 ? 8.813 4.913 1.314 1.00 77.12 124 LEU A C 1
ATOM 980 O O . LEU A 1 124 ? 7.600 5.107 1.381 1.00 77.12 124 LEU A O 1
ATOM 984 N N . LEU A 1 125 ? 9.724 5.760 1.804 1.00 82.25 125 LEU A N 1
ATOM 985 C CA . LEU A 1 125 ? 9.381 7.007 2.494 1.00 82.25 125 LEU A CA 1
ATOM 986 C C . LEU A 1 125 ? 8.445 7.878 1.660 1.00 82.25 125 LEU A C 1
ATOM 988 O O . LEU A 1 125 ? 7.330 8.165 2.082 1.00 82.25 125 LEU A O 1
ATOM 992 N N . ARG A 1 126 ? 8.848 8.210 0.427 1.00 82.19 126 ARG A N 1
ATOM 993 C CA . ARG A 1 126 ? 8.077 9.090 -0.471 1.00 82.19 126 ARG A CA 1
ATOM 994 C C . ARG A 1 126 ? 6.665 8.613 -0.795 1.00 82.19 126 ARG A C 1
ATOM 996 O O . ARG A 1 126 ? 5.872 9.390 -1.313 1.00 82.19 126 ARG A O 1
ATOM 1003 N N . ARG A 1 127 ? 6.370 7.327 -0.614 1.00 74.94 127 ARG A N 1
ATOM 1004 C CA . ARG A 1 127 ? 5.037 6.779 -0.887 1.00 74.94 127 ARG A CA 1
ATOM 1005 C C . ARG A 1 127 ? 4.070 6.974 0.272 1.00 74.94 127 ARG A C 1
ATOM 1007 O O . ARG A 1 127 ? 2.864 6.953 0.040 1.00 74.94 127 ARG A O 1
ATOM 1014 N N . MET A 1 128 ? 4.599 7.091 1.483 1.00 78.06 128 MET A N 1
ATOM 1015 C CA . MET A 1 128 ? 3.823 7.258 2.708 1.00 78.06 128 MET A CA 1
ATOM 1016 C C . MET A 1 128 ? 3.781 8.726 3.138 1.00 78.06 128 MET A C 1
ATOM 1018 O O . MET A 1 128 ? 2.737 9.183 3.590 1.00 78.06 128 MET A O 1
ATOM 1022 N N . ASP A 1 129 ? 4.884 9.443 2.923 1.00 83.50 129 ASP A N 1
ATOM 1023 C CA . ASP A 1 129 ? 5.030 10.883 3.125 1.00 83.50 129 ASP A CA 1
ATOM 1024 C C . ASP A 1 129 ? 4.087 11.660 2.186 1.00 83.50 129 ASP A C 1
ATOM 1026 O O . ASP A 1 129 ? 4.239 11.645 0.957 1.00 83.50 129 ASP A O 1
ATOM 1030 N N . LYS A 1 130 ? 3.069 12.303 2.768 1.00 77.94 130 LYS A N 1
ATOM 1031 C CA . LYS A 1 130 ? 2.069 13.104 2.047 1.00 77.94 130 LYS A CA 1
ATOM 1032 C C . LYS A 1 130 ? 2.433 14.580 2.042 1.00 77.94 130 LYS A C 1
ATOM 1034 O O . LYS A 1 130 ? 2.053 15.285 1.102 1.00 77.94 130 LYS A O 1
ATOM 1039 N N . ASP A 1 131 ? 3.089 15.057 3.095 1.00 80.69 131 ASP A N 1
ATOM 1040 C CA . ASP A 1 131 ? 3.406 16.473 3.273 1.00 80.69 131 ASP A CA 1
ATOM 1041 C C . ASP A 1 131 ? 4.761 16.879 2.664 1.00 80.69 131 ASP A C 1
ATOM 1043 O O . ASP A 1 131 ? 5.035 18.071 2.490 1.00 80.69 131 ASP A O 1
ATOM 1047 N N . GLY A 1 132 ? 5.554 15.902 2.222 1.00 81.88 132 GLY A N 1
ATOM 1048 C CA . GLY A 1 132 ? 6.857 16.087 1.596 1.00 81.88 132 GLY A CA 1
ATOM 1049 C C . GLY A 1 132 ? 7.966 16.398 2.599 1.00 81.88 132 GLY A C 1
ATOM 1050 O O . GLY A 1 132 ? 8.990 16.964 2.198 1.00 81.88 132 GLY A O 1
ATOM 1051 N N . SER A 1 133 ? 7.764 16.085 3.880 1.00 85.69 133 SER A N 1
ATOM 1052 C CA . SER A 1 133 ? 8.730 16.320 4.958 1.00 85.69 133 SER A CA 1
ATOM 1053 C C . SER A 1 133 ? 9.962 15.415 4.887 1.00 85.69 133 SER A C 1
ATOM 1055 O O . SER A 1 133 ? 10.971 15.726 5.522 1.00 85.69 133 SER A O 1
ATOM 1057 N N . LEU A 1 134 ? 9.927 14.356 4.067 1.00 83.62 134 LEU A N 1
ATOM 1058 C CA . LEU A 1 134 ? 10.928 13.284 3.985 1.00 83.62 134 LEU A CA 1
ATOM 1059 C C . LEU A 1 134 ? 11.057 12.448 5.265 1.00 83.62 134 LEU A C 1
ATOM 1061 O O . LEU A 1 134 ? 11.991 11.653 5.380 1.00 83.62 134 LEU A O 1
ATOM 1065 N N . THR A 1 135 ? 10.112 12.586 6.189 1.00 88.25 135 THR A N 1
ATOM 1066 C CA . THR A 1 135 ? 9.942 11.722 7.355 1.00 88.25 135 THR A CA 1
ATOM 1067 C C . THR A 1 135 ? 8.478 11.297 7.436 1.00 88.25 135 THR A C 1
ATOM 1069 O O . THR A 1 135 ? 7.617 11.926 6.837 1.00 88.25 135 THR A O 1
ATOM 1072 N N . ILE A 1 136 ? 8.180 10.182 8.104 1.00 90.06 136 ILE A N 1
ATOM 1073 C CA . ILE A 1 136 ? 6.797 9.703 8.245 1.00 90.06 136 ILE A CA 1
ATOM 1074 C C . ILE A 1 136 ? 6.339 9.958 9.673 1.00 90.06 136 ILE A C 1
ATOM 1076 O O . ILE A 1 136 ? 6.844 9.333 10.607 1.00 90.06 136 ILE A O 1
ATOM 1080 N N . ASN A 1 137 ? 5.347 10.822 9.856 1.00 91.81 137 ASN A N 1
ATOM 1081 C CA . ASN A 1 137 ? 4.712 10.986 11.162 1.00 91.81 137 ASN A CA 1
ATOM 1082 C C . ASN A 1 137 ? 3.671 9.874 11.428 1.00 91.81 137 ASN A C 1
ATOM 1084 O O . ASN A 1 137 ? 3.299 9.090 10.549 1.00 91.81 137 ASN A O 1
ATOM 1088 N N . PHE A 1 138 ? 3.163 9.786 12.662 1.00 89.81 138 PHE A N 1
ATOM 1089 C CA . PHE A 1 138 ? 2.198 8.732 13.000 1.00 89.81 138 PHE A CA 1
ATOM 1090 C C . PHE A 1 138 ? 0.869 8.836 12.231 1.00 89.81 138 PHE A C 1
ATOM 1092 O O . PHE A 1 138 ? 0.233 7.813 11.988 1.00 89.81 138 PHE A O 1
ATOM 1099 N N . GLU A 1 139 ? 0.425 10.035 11.855 1.00 88.25 139 GLU A N 1
ATOM 1100 C CA . GLU A 1 139 ? -0.830 10.205 11.115 1.00 88.25 139 GLU A CA 1
ATOM 1101 C C . GLU A 1 139 ? -0.708 9.665 9.691 1.00 88.25 139 GLU A C 1
ATOM 1103 O O . GLU A 1 139 ? -1.595 8.951 9.229 1.00 88.25 139 GLU A O 1
ATOM 1108 N N . GLU A 1 140 ? 0.419 9.919 9.030 1.00 87.31 140 GLU A N 1
ATOM 1109 C CA . GLU A 1 140 ? 0.737 9.377 7.709 1.00 87.31 140 GLU A CA 1
ATOM 1110 C C . GLU A 1 140 ? 0.895 7.859 7.747 1.00 87.31 140 GLU A C 1
ATOM 1112 O O . GLU A 1 140 ? 0.304 7.148 6.929 1.00 87.31 140 GLU A O 1
ATOM 1117 N N . TRP A 1 141 ? 1.621 7.353 8.747 1.00 87.12 141 TRP A N 1
ATOM 1118 C CA . TRP A 1 141 ? 1.755 5.922 9.012 1.00 87.12 141 TRP A CA 1
ATOM 1119 C C . TRP A 1 141 ? 0.395 5.242 9.171 1.00 87.12 141 TRP A C 1
ATOM 1121 O O . TRP A 1 141 ? 0.099 4.239 8.512 1.00 87.12 141 TRP A O 1
ATOM 1131 N N . ARG A 1 142 ? -0.442 5.811 10.045 1.00 87.38 142 ARG A N 1
ATOM 1132 C CA . ARG A 1 142 ? -1.791 5.334 10.334 1.00 87.38 142 ARG A CA 1
ATOM 1133 C C . ARG A 1 142 ? -2.624 5.330 9.067 1.00 87.38 142 ARG A C 1
ATOM 1135 O O . ARG A 1 142 ? -3.149 4.288 8.706 1.00 87.38 142 ARG A O 1
ATOM 1142 N N . ASP A 1 143 ? -2.734 6.465 8.388 1.00 82.12 143 ASP A N 1
ATOM 1143 C CA . ASP A 1 143 ? -3.615 6.622 7.233 1.00 82.12 143 ASP A CA 1
ATOM 1144 C C . ASP A 1 143 ? -3.216 5.711 6.065 1.00 82.12 143 ASP A C 1
ATOM 1146 O O . ASP A 1 143 ? -4.084 5.253 5.322 1.00 82.12 143 ASP A O 1
ATOM 1150 N N . TYR A 1 144 ? -1.919 5.433 5.901 1.00 79.88 144 TYR A N 1
ATOM 1151 C CA . TYR A 1 144 ? -1.420 4.540 4.858 1.00 79.88 144 TYR A CA 1
ATOM 1152 C C . TYR A 1 144 ? -1.696 3.057 5.161 1.00 79.88 144 TYR A C 1
ATOM 1154 O O . TYR A 1 144 ? -2.016 2.291 4.252 1.00 79.88 144 TYR A O 1
ATOM 1162 N N . LEU A 1 145 ? -1.587 2.637 6.428 1.00 82.19 145 LEU A N 1
ATOM 1163 C CA . LEU A 1 145 ? -1.712 1.229 6.841 1.00 82.19 145 LEU A CA 1
ATOM 1164 C C . LEU A 1 145 ? -3.079 0.858 7.434 1.00 82.19 145 LEU A C 1
ATOM 1166 O O . LEU A 1 145 ? -3.330 -0.323 7.677 1.00 82.19 145 LEU A O 1
ATOM 1170 N N . LEU A 1 146 ? -3.977 1.825 7.643 1.00 81.31 146 LEU A N 1
ATOM 1171 C CA . LEU A 1 146 ? -5.265 1.630 8.320 1.00 81.31 146 LEU A CA 1
ATOM 1172 C C . LEU A 1 146 ? -6.106 0.508 7.705 1.00 81.31 146 LEU A C 1
ATOM 1174 O O . LEU A 1 146 ? -6.708 -0.290 8.415 1.00 81.31 146 LEU A O 1
ATOM 1178 N N . PHE A 1 147 ? -6.135 0.448 6.378 1.00 72.00 147 PHE A N 1
ATOM 1179 C CA . PHE A 1 147 ? -6.928 -0.529 5.632 1.00 72.00 147 PHE A CA 1
ATOM 1180 C C . PHE A 1 147 ? -6.136 -1.767 5.230 1.00 72.00 147 PHE A C 1
ATOM 1182 O O . PHE A 1 147 ? -6.649 -2.646 4.537 1.00 72.00 147 PHE A O 1
ATOM 1189 N N . HIS A 1 148 ? -4.878 -1.849 5.659 1.00 72.56 148 HIS A N 1
ATOM 1190 C CA . HIS A 1 148 ? -4.097 -3.048 5.476 1.00 72.56 148 HIS A CA 1
ATOM 1191 C C . HIS A 1 148 ? -4.408 -4.041 6.607 1.00 72.56 148 HIS A C 1
ATOM 1193 O O . HIS A 1 148 ? -4.317 -3.664 7.774 1.00 72.56 148 HIS A O 1
ATOM 1199 N N . PRO A 1 149 ? -4.739 -5.311 6.307 1.00 68.88 149 PRO A N 1
ATOM 1200 C CA . PRO A 1 149 ? -5.132 -6.291 7.323 1.00 68.88 149 PRO A CA 1
ATOM 1201 C C . PRO A 1 149 ? -3.979 -6.753 8.228 1.00 68.88 149 PRO A C 1
ATOM 1203 O O . PRO A 1 149 ? -4.187 -7.594 9.097 1.00 68.88 149 PRO A O 1
ATOM 1206 N N . THR A 1 150 ? -2.755 -6.259 8.020 1.00 72.06 150 THR A N 1
ATOM 1207 C CA . THR A 1 150 ? -1.584 -6.676 8.796 1.00 72.06 150 THR A CA 1
ATOM 1208 C C . THR A 1 150 ? -1.113 -5.570 9.725 1.00 72.06 150 THR A C 1
ATOM 1210 O O . THR A 1 150 ? -0.967 -4.416 9.324 1.00 72.06 150 THR A O 1
ATOM 1213 N N . SER A 1 151 ? -0.832 -5.948 10.968 1.00 72.62 151 SER A N 1
ATOM 1214 C CA . SER A 1 151 ? -0.223 -5.077 11.981 1.00 72.62 151 SER A CA 1
ATOM 1215 C C . SER A 1 151 ? 1.170 -5.572 12.390 1.00 72.62 151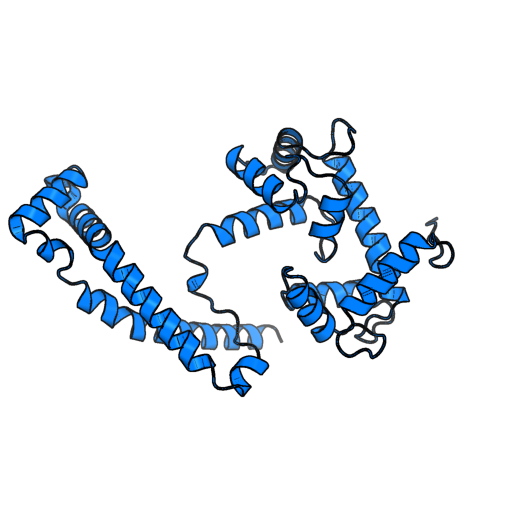 SER A C 1
ATOM 1217 O O . SER A 1 151 ? 1.728 -5.097 13.374 1.00 72.62 151 SER A O 1
ATOM 1219 N N . ASP A 1 152 ? 1.729 -6.549 11.669 1.00 78.44 152 ASP A N 1
ATOM 1220 C CA . ASP A 1 152 ? 3.059 -7.089 11.936 1.00 78.44 152 ASP A CA 1
ATOM 1221 C C . ASP A 1 152 ? 4.135 -6.376 11.108 1.00 78.44 152 ASP A C 1
ATOM 1223 O O . ASP A 1 152 ? 3.993 -6.174 9.901 1.00 78.44 152 ASP A O 1
ATOM 1227 N N . LEU A 1 153 ? 5.246 -6.029 11.761 1.00 77.25 153 LEU A N 1
ATOM 1228 C CA . LEU A 1 153 ? 6.352 -5.295 11.147 1.00 77.25 153 LEU A CA 1
ATOM 1229 C C . LEU A 1 153 ? 6.966 -6.048 9.954 1.00 77.25 153 LEU A C 1
ATOM 1231 O O . LEU A 1 153 ? 7.309 -5.428 8.948 1.00 77.25 153 LEU A O 1
ATOM 1235 N N . HIS A 1 154 ? 7.114 -7.373 10.050 1.00 79.38 154 HIS A N 1
ATOM 1236 C CA . HIS A 1 154 ? 7.692 -8.169 8.971 1.00 79.38 154 HIS A CA 1
ATOM 1237 C C . HIS A 1 154 ? 6.748 -8.217 7.765 1.00 79.38 154 HIS A C 1
ATOM 1239 O O . HIS A 1 154 ? 7.199 -8.102 6.625 1.00 79.38 154 HIS A O 1
ATOM 1245 N N . GLU A 1 155 ? 5.438 -8.324 7.993 1.00 76.38 155 GLU A N 1
ATOM 1246 C CA . GLU A 1 155 ? 4.446 -8.262 6.915 1.00 76.38 155 GLU A CA 1
ATOM 1247 C C . GLU A 1 155 ? 4.352 -6.871 6.280 1.00 76.38 155 GLU A C 1
ATOM 1249 O O . GLU A 1 155 ? 4.295 -6.778 5.056 1.00 76.38 155 GLU A O 1
ATOM 1254 N N . ILE A 1 156 ? 4.412 -5.800 7.078 1.00 77.81 156 ILE A N 1
ATOM 1255 C CA . ILE A 1 156 ? 4.429 -4.413 6.588 1.00 77.81 156 ILE A CA 1
ATOM 1256 C C . ILE A 1 156 ? 5.653 -4.174 5.691 1.00 77.81 156 ILE A C 1
ATOM 1258 O O . ILE A 1 156 ? 5.514 -3.695 4.567 1.00 77.81 156 ILE A O 1
ATOM 1262 N N . ILE A 1 157 ? 6.845 -4.592 6.126 1.00 74.81 157 ILE A N 1
ATOM 1263 C CA . ILE A 1 157 ? 8.072 -4.459 5.324 1.00 74.81 157 ILE A CA 1
ATOM 1264 C C . ILE A 1 157 ? 8.032 -5.362 4.081 1.00 74.81 157 ILE A C 1
ATOM 1266 O O . ILE A 1 157 ? 8.465 -4.964 2.997 1.00 74.81 157 ILE A O 1
ATOM 1270 N N . SER A 1 158 ? 7.480 -6.572 4.196 1.00 72.25 158 SER A N 1
ATOM 1271 C CA . SER A 1 158 ? 7.275 -7.462 3.048 1.00 72.25 158 SER A CA 1
ATOM 1272 C C . SER A 1 158 ? 6.310 -6.848 2.027 1.00 72.25 158 SER A C 1
ATOM 1274 O O . SER A 1 158 ? 6.542 -6.956 0.822 1.00 72.25 158 SER A O 1
ATOM 1276 N N . LEU A 1 159 ? 5.262 -6.154 2.480 1.00 69.38 159 LEU A N 1
ATOM 1277 C CA . LEU A 1 159 ? 4.346 -5.410 1.617 1.00 69.38 159 LEU A CA 1
ATOM 1278 C C . LEU A 1 159 ? 5.044 -4.248 0.926 1.00 69.38 159 LEU A C 1
ATOM 1280 O O . LEU A 1 159 ? 4.878 -4.071 -0.279 1.00 69.38 159 LEU A O 1
ATOM 1284 N N . TRP A 1 160 ? 5.830 -3.469 1.662 1.00 71.81 160 TRP A N 1
ATOM 1285 C CA . TRP A 1 160 ? 6.600 -2.367 1.098 1.00 71.81 160 TRP A CA 1
ATOM 1286 C C . TRP A 1 160 ? 7.484 -2.830 -0.046 1.00 71.81 160 TRP A C 1
ATOM 1288 O O . TRP A 1 160 ? 7.438 -2.231 -1.118 1.00 71.81 160 TRP A O 1
ATOM 1298 N N . ARG A 1 161 ? 8.186 -3.949 0.149 1.00 66.19 161 ARG A N 1
ATOM 1299 C CA . ARG A 1 161 ? 9.032 -4.562 -0.872 1.00 66.19 161 ARG A CA 1
ATOM 1300 C C . ARG A 1 161 ? 8.230 -5.109 -2.053 1.00 66.19 161 ARG A C 1
ATOM 1302 O O . ARG A 1 161 ? 8.602 -4.903 -3.199 1.00 66.19 161 ARG A O 1
ATOM 1309 N N . HIS A 1 162 ? 7.120 -5.808 -1.818 1.00 61.03 162 HIS A N 1
ATOM 1310 C CA . HIS A 1 162 ? 6.321 -6.323 -2.936 1.00 61.03 162 HIS A CA 1
ATOM 1311 C C . HIS A 1 162 ? 5.679 -5.190 -3.739 1.00 61.03 162 HIS A C 1
ATOM 1313 O O . HIS A 1 162 ? 5.709 -5.216 -4.963 1.00 61.03 162 HIS A O 1
ATOM 1319 N N . HIS A 1 163 ? 5.171 -4.152 -3.080 1.00 58.72 163 HIS A N 1
ATOM 1320 C CA . HIS A 1 163 ? 4.530 -3.032 -3.758 1.00 58.72 163 HIS A CA 1
ATOM 1321 C C . HIS A 1 163 ? 5.543 -2.044 -4.373 1.00 58.72 163 HIS A C 1
ATOM 1323 O O . HIS A 1 163 ? 5.187 -1.329 -5.309 1.00 58.72 163 HIS A O 1
ATOM 1329 N N . SER A 1 164 ? 6.787 -1.966 -3.873 1.00 49.66 164 SER A N 1
ATOM 1330 C CA . SER A 1 164 ? 7.884 -1.236 -4.534 1.00 49.66 164 SER A CA 1
ATOM 1331 C C . SER A 1 164 ? 8.373 -1.968 -5.788 1.00 49.66 164 SER A C 1
ATOM 1333 O O . SER A 1 164 ? 8.707 -1.317 -6.775 1.00 49.66 164 SER A O 1
ATOM 1335 N N . VAL A 1 165 ? 8.345 -3.305 -5.782 1.00 45.41 165 VAL A N 1
ATOM 1336 C CA . VAL A 1 165 ? 8.728 -4.150 -6.923 1.00 45.41 165 VAL A CA 1
ATOM 1337 C C . VAL A 1 165 ? 7.624 -4.224 -7.990 1.00 45.41 165 VAL A C 1
ATOM 1339 O O . VAL A 1 165 ? 7.941 -4.183 -9.177 1.00 45.41 165 VAL A O 1
ATOM 1342 N N . MET A 1 166 ? 6.341 -4.241 -7.607 1.00 40.47 166 MET A N 1
ATOM 1343 C CA . MET A 1 166 ? 5.202 -4.328 -8.547 1.00 40.47 166 MET A CA 1
ATOM 1344 C C . MET A 1 166 ? 4.931 -3.053 -9.367 1.00 40.47 166 MET A C 1
ATOM 1346 O O . MET A 1 166 ? 4.109 -3.061 -10.275 1.00 40.47 166 MET A O 1
ATOM 1350 N N . LEU A 1 167 ? 5.621 -1.940 -9.094 1.00 40.19 167 LEU A N 1
ATOM 1351 C CA . LEU A 1 167 ? 5.444 -0.686 -9.848 1.00 40.19 167 LEU A CA 1
ATOM 1352 C C . LEU A 1 167 ? 6.640 -0.291 -10.726 1.00 40.19 167 LEU A C 1
ATOM 1354 O O . LEU A 1 167 ? 6.526 0.677 -11.474 1.00 40.19 167 LEU A O 1
ATOM 1358 N N . ASP A 1 168 ? 7.751 -1.041 -10.692 1.00 36.44 168 ASP A N 1
ATOM 1359 C CA . ASP A 1 168 ? 8.939 -0.762 -11.527 1.00 36.44 168 ASP A CA 1
ATOM 1360 C C . ASP A 1 168 ? 9.326 -1.920 -12.468 1.00 36.44 168 ASP A C 1
ATOM 1362 O O . ASP A 1 168 ? 10.382 -1.912 -13.101 1.00 36.44 168 ASP A O 1
ATOM 1366 N N . VAL A 1 169 ? 8.453 -2.918 -12.628 1.00 36.59 169 VAL A N 1
ATOM 1367 C CA . VAL A 1 169 ? 8.626 -3.956 -13.647 1.00 36.59 169 VAL A CA 1
ATOM 1368 C C . VAL A 1 169 ? 7.394 -3.966 -14.533 1.00 36.59 169 VAL A C 1
ATOM 1370 O O . VAL A 1 169 ? 6.295 -4.298 -14.106 1.00 36.59 169 VAL A O 1
ATOM 1373 N N . GLY A 1 170 ? 7.585 -3.645 -15.812 1.00 43.16 170 GLY A N 1
ATOM 1374 C CA . GLY A 1 170 ? 6.591 -3.831 -16.872 1.00 43.16 170 GLY A CA 1
ATOM 1375 C C . GLY A 1 170 ? 6.213 -5.301 -17.135 1.00 43.16 170 GLY A C 1
ATOM 1376 O O . GLY A 1 170 ? 5.981 -5.660 -18.289 1.00 43.16 170 GLY A O 1
ATOM 1377 N N . GLU A 1 171 ? 6.181 -6.147 -16.101 1.00 40.69 171 GLU A N 1
ATOM 1378 C CA . GLU A 1 171 ? 5.713 -7.535 -16.120 1.00 40.69 171 GLU A CA 1
ATOM 1379 C C . GLU A 1 171 ? 4.283 -7.695 -15.586 1.00 40.69 171 GLU A C 1
ATOM 1381 O O . GLU A 1 171 ? 3.603 -8.608 -16.050 1.00 40.69 171 GLU A O 1
ATOM 1386 N N . ASP A 1 172 ? 3.752 -6.782 -14.761 1.00 38.66 172 ASP A N 1
ATOM 1387 C CA . ASP A 1 172 ? 2.349 -6.874 -14.300 1.00 38.66 172 ASP A CA 1
ATOM 1388 C C . ASP A 1 172 ? 1.314 -6.512 -15.380 1.00 38.66 172 ASP A C 1
ATOM 1390 O O . ASP A 1 172 ? 0.118 -6.725 -15.219 1.00 38.66 172 ASP A O 1
ATOM 1394 N N . ALA A 1 173 ? 1.755 -6.108 -16.575 1.00 43.97 173 ALA A N 1
ATOM 1395 C CA . ALA A 1 173 ? 0.877 -6.026 -17.745 1.00 43.97 173 ALA A CA 1
ATOM 1396 C C . ALA A 1 173 ? 0.401 -7.406 -18.266 1.00 43.97 173 ALA A C 1
ATOM 1398 O O . ALA A 1 173 ? -0.378 -7.462 -19.221 1.00 43.97 173 ALA A O 1
ATOM 1399 N N . LEU A 1 174 ? 0.893 -8.524 -17.711 1.00 43.62 174 LEU A N 1
ATOM 1400 C CA . LEU A 1 174 ? 0.522 -9.883 -18.134 1.00 43.62 174 LEU A CA 1
ATOM 1401 C C . LEU A 1 174 ? -0.643 -10.493 -17.349 1.00 43.62 174 LEU A C 1
ATOM 1403 O O . LEU A 1 174 ? -1.190 -11.499 -17.809 1.00 43.62 174 LEU A O 1
ATOM 1407 N N . VAL A 1 175 ? -1.048 -9.892 -16.229 1.00 47.25 175 VAL A N 1
ATOM 1408 C CA . VAL A 1 175 ? -2.251 -10.290 -15.494 1.00 47.25 175 VAL A CA 1
ATOM 1409 C C . VAL A 1 175 ? -3.185 -9.082 -15.461 1.00 47.25 175 VAL A C 1
ATOM 1411 O O . VAL A 1 175 ? -3.011 -8.202 -14.629 1.00 47.25 175 VAL A O 1
ATOM 1414 N N . PRO A 1 176 ? -4.143 -8.979 -16.397 1.00 46.78 176 PRO A N 1
ATOM 1415 C CA . PRO A 1 176 ? -5.205 -7.996 -16.294 1.00 46.78 176 PRO A CA 1
ATOM 1416 C C . PRO A 1 176 ? -5.965 -8.246 -14.998 1.00 46.78 176 PRO A C 1
ATOM 1418 O O . PRO A 1 176 ? -6.299 -9.398 -14.701 1.00 46.78 176 PRO A O 1
ATOM 1421 N N . ASP A 1 177 ? -6.276 -7.174 -14.277 1.00 50.81 177 ASP A N 1
ATOM 1422 C CA . ASP A 1 177 ? -7.368 -7.208 -13.315 1.00 50.81 177 ASP A CA 1
ATOM 1423 C C . ASP A 1 177 ? -8.624 -7.726 -14.032 1.00 50.81 177 ASP A C 1
ATOM 1425 O O . ASP A 1 177 ? -8.904 -7.351 -15.179 1.00 50.81 177 ASP A O 1
ATOM 1429 N N . ASP A 1 178 ? -9.347 -8.647 -13.389 1.00 50.84 178 ASP A N 1
ATOM 1430 C CA . ASP A 1 178 ? -10.626 -9.133 -13.905 1.00 50.84 178 ASP A CA 1
ATOM 1431 C C . ASP A 1 178 ? -11.520 -7.891 -14.147 1.00 50.84 178 ASP A C 1
ATOM 1433 O O . ASP A 1 178 ? -11.727 -7.094 -13.231 1.00 50.84 178 ASP A O 1
ATOM 1437 N N . PHE A 1 179 ? -12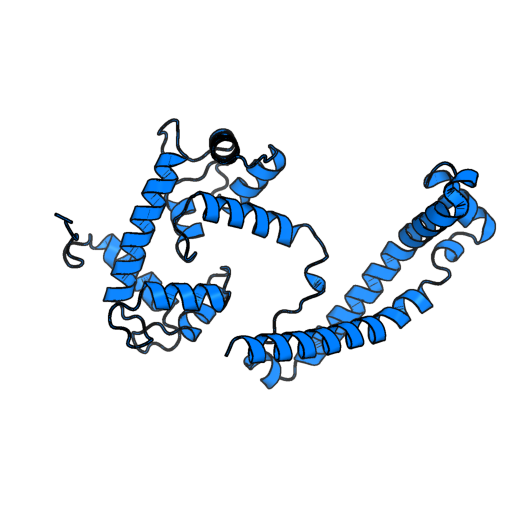.011 -7.690 -15.382 1.00 52.25 179 PHE A N 1
ATOM 1438 C CA . PHE A 1 179 ? -12.900 -6.563 -15.706 1.00 52.25 179 PHE A CA 1
ATOM 1439 C C . PHE A 1 179 ? -14.047 -6.520 -14.694 1.00 52.25 179 PHE A C 1
ATOM 1441 O O . PHE A 1 179 ? -14.703 -7.538 -14.454 1.00 52.25 179 PHE A O 1
ATOM 1448 N N . THR A 1 180 ? -14.309 -5.353 -14.107 1.00 52.81 180 THR A N 1
ATOM 1449 C CA . THR A 1 180 ? -15.393 -5.232 -13.126 1.00 52.81 180 THR A CA 1
ATOM 1450 C C . THR A 1 180 ? -16.735 -5.509 -13.813 1.00 52.81 180 THR A C 1
ATOM 1452 O O . THR A 1 180 ? -16.947 -5.119 -14.962 1.00 52.81 180 THR A O 1
ATOM 1455 N N . GLU A 1 181 ? -17.681 -6.162 -13.125 1.00 54.22 181 GLU A N 1
ATOM 1456 C CA . GLU A 1 181 ? -19.002 -6.503 -13.699 1.00 54.22 181 GLU A CA 1
ATOM 1457 C C . GLU A 1 181 ? -19.764 -5.278 -14.250 1.00 54.22 181 GLU A C 1
ATOM 1459 O O . GLU A 1 181 ? -20.566 -5.403 -15.178 1.00 54.22 181 GLU A O 1
ATOM 1464 N N . ALA A 1 182 ? -19.470 -4.080 -13.735 1.00 53.81 182 ALA A N 1
ATOM 1465 C CA . ALA A 1 182 ? -19.976 -2.814 -14.259 1.00 53.81 182 ALA A CA 1
ATOM 1466 C C . ALA A 1 182 ? -19.421 -2.477 -15.661 1.00 53.81 182 ALA A C 1
ATOM 1468 O O . ALA A 1 182 ? -20.183 -2.107 -16.552 1.00 53.81 182 ALA A O 1
ATOM 1469 N N . GLU A 1 183 ? -18.122 -2.678 -15.904 1.00 54.72 183 GLU A N 1
ATOM 1470 C CA . GLU A 1 183 ? -17.471 -2.386 -17.193 1.00 54.72 183 GLU A CA 1
ATOM 1471 C C . GLU A 1 183 ? -17.879 -3.368 -18.302 1.00 54.72 183 GLU A C 1
ATOM 1473 O O . GLU A 1 183 ? -17.979 -2.993 -19.477 1.00 54.72 183 GLU A O 1
ATOM 1478 N N . LEU A 1 184 ? -18.161 -4.625 -17.936 1.00 58.44 184 LEU A N 1
ATOM 1479 C CA . LEU A 1 184 ? -18.699 -5.635 -18.855 1.00 58.44 184 LEU A CA 1
ATOM 1480 C C . LEU A 1 184 ? -20.105 -5.263 -19.348 1.00 58.44 184 LEU A C 1
ATOM 1482 O O . LEU A 1 184 ? -20.450 -5.535 -20.502 1.00 58.44 184 LEU A O 1
ATOM 1486 N N . ARG A 1 185 ? -20.900 -4.604 -18.498 1.00 55.41 185 ARG A N 1
ATOM 1487 C CA . ARG A 1 185 ? -22.280 -4.208 -18.795 1.00 55.41 185 ARG A CA 1
ATOM 1488 C C . ARG A 1 185 ? -22.370 -2.962 -19.683 1.00 55.41 185 ARG A C 1
ATOM 1490 O O . ARG A 1 185 ? -23.292 -2.874 -20.493 1.00 55.41 185 ARG A O 1
ATOM 1497 N N . ASP A 1 186 ? -21.394 -2.059 -19.598 1.00 61.31 186 ASP A N 1
ATOM 1498 C CA . ASP A 1 186 ? -21.374 -0.800 -20.359 1.00 61.31 186 ASP A CA 1
ATOM 1499 C C . ASP A 1 186 ? -20.892 -0.957 -21.814 1.00 61.31 186 ASP A C 1
ATOM 1501 O O . ASP A 1 186 ? -21.007 -0.035 -22.623 1.00 61.31 18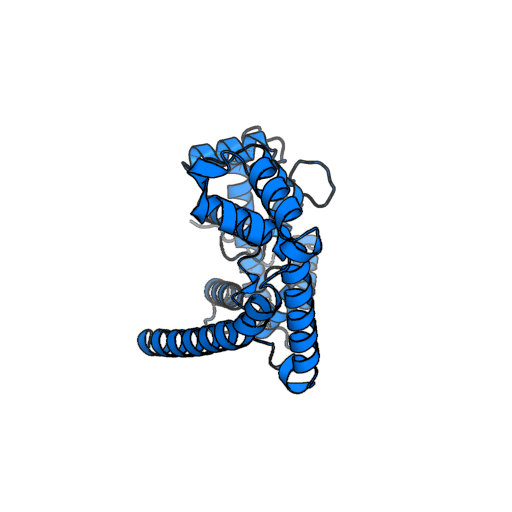6 ASP A O 1
ATOM 1505 N N . GLY A 1 187 ? -20.362 -2.127 -22.195 1.00 63.28 187 GLY A N 1
ATOM 1506 C CA . GLY A 1 187 ? -19.955 -2.407 -23.579 1.00 63.28 187 GLY A CA 1
ATOM 1507 C C . GLY A 1 187 ? -18.724 -1.616 -24.051 1.00 63.28 187 GLY A C 1
ATOM 1508 O O . GLY A 1 187 ? -18.421 -1.606 -25.244 1.00 63.28 187 GLY A O 1
ATOM 1509 N N . ILE A 1 188 ? -17.999 -0.964 -23.136 1.00 69.56 188 ILE A N 1
ATOM 1510 C CA . ILE A 1 188 ? -16.810 -0.137 -23.418 1.00 69.56 188 ILE A CA 1
ATOM 1511 C C . ILE A 1 188 ? -15.517 -0.981 -23.417 1.00 69.56 188 ILE A C 1
ATOM 1513 O O . ILE A 1 188 ? -14.506 -0.556 -23.976 1.00 69.56 188 ILE A O 1
ATOM 1517 N N . TRP A 1 189 ? -15.558 -2.212 -22.891 1.00 66.75 189 TRP A N 1
ATOM 1518 C CA . TRP A 1 189 ? -14.419 -3.138 -22.761 1.00 66.75 189 TRP A CA 1
ATOM 1519 C C . TRP A 1 189 ? -13.571 -3.293 -24.041 1.00 66.75 189 TRP A C 1
ATOM 1521 O O . TRP A 1 189 ? -12.340 -3.285 -23.987 1.00 66.75 189 TRP A O 1
ATOM 1531 N N . TRP A 1 190 ? -14.198 -3.341 -25.223 1.00 72.81 190 TRP A N 1
ATOM 1532 C CA . TRP A 1 190 ? -13.479 -3.476 -26.496 1.00 72.81 190 TRP A CA 1
ATOM 1533 C C . TRP A 1 190 ? -12.590 -2.263 -26.810 1.00 72.81 190 TRP A C 1
ATOM 1535 O O . TRP A 1 190 ? -11.553 -2.418 -27.454 1.00 72.81 190 TRP A O 1
ATOM 1545 N N . ARG A 1 191 ? -12.950 -1.057 -26.342 1.00 75.19 191 ARG A N 1
ATOM 1546 C CA . ARG A 1 191 ? -12.147 0.162 -26.539 1.00 75.19 191 ARG A CA 1
ATOM 1547 C C . ARG A 1 191 ? -10.857 0.098 -25.733 1.00 75.19 191 ARG A C 1
ATOM 1549 O O . ARG A 1 191 ? -9.820 0.488 -26.260 1.00 75.19 191 ARG A O 1
ATOM 1556 N N . HIS A 1 192 ? -10.919 -0.432 -24.511 1.00 69.44 192 HIS A N 1
ATOM 1557 C CA . HIS A 1 192 ? -9.749 -0.656 -23.659 1.00 69.44 192 HIS A CA 1
ATOM 1558 C C . HIS A 1 192 ? -8.839 -1.751 -24.224 1.00 69.44 192 HIS A C 1
ATOM 1560 O O . HIS A 1 192 ? -7.621 -1.590 -24.253 1.00 69.44 192 HIS A O 1
ATOM 1566 N N . LEU A 1 193 ? -9.416 -2.824 -24.773 1.00 73.75 193 LEU A N 1
ATOM 1567 C CA . LEU A 1 193 ? -8.634 -3.866 -25.441 1.00 73.75 193 LEU A CA 1
ATOM 1568 C C . LEU A 1 193 ? -7.931 -3.358 -26.701 1.00 73.75 193 LEU A C 1
ATOM 1570 O O . LEU A 1 193 ? -6.754 -3.645 -26.917 1.00 73.75 193 LEU A O 1
ATOM 1574 N N . VAL A 1 194 ? -8.632 -2.588 -27.536 1.00 78.69 194 VAL A N 1
ATOM 1575 C CA . VAL A 1 194 ? -8.044 -2.024 -28.756 1.00 78.69 194 VAL A CA 1
ATOM 1576 C C . VAL A 1 194 ? -6.977 -0.988 -28.411 1.00 78.69 194 VAL A C 1
ATOM 1578 O O . VAL A 1 194 ? -5.906 -1.011 -29.015 1.00 78.69 194 VAL A O 1
ATOM 1581 N N . SER A 1 195 ? -7.217 -0.108 -27.434 1.00 78.38 195 SER A N 1
ATOM 1582 C CA . SER A 1 195 ? -6.232 0.902 -27.033 1.00 78.38 195 SER A CA 1
ATOM 1583 C C . SER A 1 195 ? -4.993 0.272 -26.393 1.00 78.38 195 SER A C 1
ATOM 1585 O O . SER A 1 195 ? -3.879 0.635 -26.770 1.00 78.38 195 SER A O 1
ATOM 1587 N N . GLY A 1 196 ? -5.164 -0.725 -25.520 1.00 76.38 196 GLY A N 1
ATOM 1588 C CA . GLY A 1 196 ? -4.064 -1.503 -24.947 1.00 76.38 196 GLY A CA 1
ATOM 1589 C C . GLY A 1 196 ? -3.277 -2.266 -26.015 1.00 76.38 196 GLY A C 1
ATOM 1590 O O . GLY A 1 196 ? -2.046 -2.219 -26.039 1.00 76.38 196 GLY A O 1
ATOM 1591 N N . GLY A 1 197 ? -3.974 -2.889 -26.970 1.00 78.75 197 GLY A N 1
ATOM 1592 C CA . GLY A 1 197 ? -3.356 -3.559 -28.113 1.00 78.75 197 GLY A CA 1
ATOM 1593 C C . GLY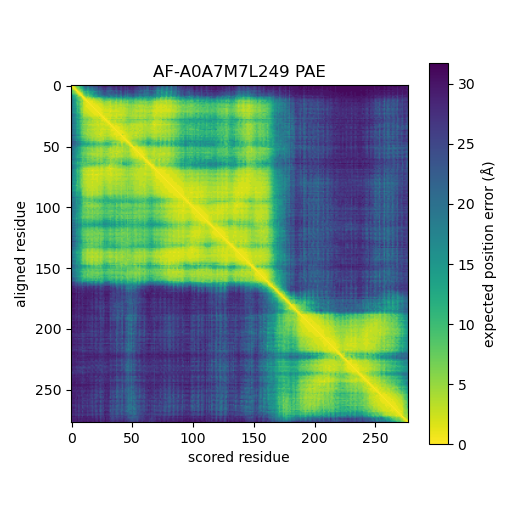 A 1 197 ? -2.530 -2.604 -28.979 1.00 78.75 197 GLY A C 1
ATOM 1594 O O . GLY A 1 197 ? -1.373 -2.889 -29.289 1.00 78.75 197 GLY A O 1
ATOM 1595 N N . VAL A 1 198 ? -3.081 -1.438 -29.327 1.00 81.56 198 VAL A N 1
ATOM 1596 C CA . VAL A 1 198 ? -2.376 -0.408 -30.108 1.00 81.56 198 VAL A CA 1
ATOM 1597 C C . VAL A 1 198 ? -1.174 0.144 -29.344 1.00 81.56 198 VAL A C 1
ATOM 1599 O O . VAL A 1 198 ? -0.087 0.233 -29.917 1.00 81.56 198 VAL A O 1
ATOM 1602 N N . ALA A 1 199 ? -1.325 0.447 -28.055 1.00 79.19 199 ALA A N 1
ATOM 1603 C CA . ALA A 1 199 ? -0.224 0.906 -27.212 1.00 79.19 199 ALA A CA 1
ATOM 1604 C C . ALA A 1 199 ? 0.914 -0.130 -27.147 1.00 79.19 199 ALA A C 1
ATOM 1606 O O . ALA A 1 199 ? 2.083 0.222 -27.326 1.00 79.19 199 ALA A O 1
ATOM 1607 N N . GLY A 1 200 ? 0.582 -1.417 -26.999 1.00 75.88 200 GLY A N 1
ATOM 1608 C CA . GLY A 1 200 ? 1.551 -2.513 -27.030 1.00 75.88 200 GLY A CA 1
ATOM 1609 C C . GLY A 1 200 ? 2.297 -2.618 -28.365 1.00 75.88 200 GLY A C 1
ATOM 1610 O O . GLY A 1 200 ? 3.522 -2.768 -28.384 1.00 75.88 200 GLY A O 1
ATOM 1611 N N . MET A 1 201 ? 1.591 -2.467 -29.491 1.00 81.19 201 MET A N 1
ATOM 1612 C CA . MET A 1 201 ? 2.205 -2.465 -30.827 1.00 81.19 201 MET A CA 1
ATOM 1613 C C . MET A 1 201 ? 3.160 -1.284 -31.033 1.00 81.19 201 MET A C 1
ATOM 1615 O O . MET A 1 201 ? 4.248 -1.458 -31.594 1.00 81.19 201 MET A O 1
ATOM 1619 N N . VAL A 1 202 ? 2.779 -0.090 -30.569 1.00 84.81 202 VAL A N 1
ATOM 1620 C CA . VAL A 1 202 ? 3.622 1.112 -30.644 1.00 84.81 202 VAL A CA 1
ATOM 1621 C C . VAL A 1 202 ? 4.875 0.932 -29.789 1.00 84.81 202 VAL A C 1
ATOM 1623 O O . VAL A 1 202 ? 5.982 1.111 -30.295 1.00 84.81 202 VAL A O 1
ATOM 1626 N N . SER A 1 203 ? 4.727 0.478 -28.542 1.00 82.50 203 SER A N 1
ATOM 1627 C CA . SER A 1 203 ? 5.849 0.217 -27.631 1.00 82.50 203 SER A CA 1
ATOM 1628 C C . SER A 1 203 ? 6.862 -0.779 -28.218 1.00 82.50 203 SER A C 1
ATOM 1630 O O . SER A 1 203 ? 8.063 -0.497 -28.279 1.00 82.50 203 SER A O 1
ATOM 1632 N N . ARG A 1 204 ? 6.387 -1.909 -28.764 1.00 79.62 204 ARG A N 1
ATOM 1633 C CA . ARG A 1 204 ? 7.241 -2.913 -29.430 1.00 79.62 204 ARG A CA 1
ATOM 1634 C C . ARG A 1 204 ? 7.924 -2.373 -30.681 1.00 79.62 204 ARG A C 1
ATOM 1636 O O . ARG A 1 204 ? 9.070 -2.706 -30.957 1.00 79.62 204 ARG A O 1
ATOM 1643 N N . THR A 1 205 ? 7.261 -1.488 -31.416 1.00 86.12 205 THR A N 1
ATOM 1644 C CA . THR A 1 205 ? 7.852 -0.845 -32.596 1.00 86.12 205 THR A CA 1
ATOM 1645 C C . THR A 1 205 ? 8.946 0.158 -32.221 1.00 86.12 205 THR A C 1
ATOM 1647 O O . THR A 1 205 ? 9.960 0.240 -32.919 1.00 86.12 205 THR A O 1
ATOM 1650 N N . CYS A 1 206 ? 8.784 0.876 -31.107 1.00 86.19 206 CYS A N 1
ATOM 1651 C CA . CYS A 1 206 ? 9.811 1.767 -30.563 1.00 86.19 206 CYS A CA 1
ATOM 1652 C C . CYS A 1 206 ? 11.033 0.996 -30.041 1.00 86.19 206 CYS A C 1
ATOM 1654 O O . CYS A 1 206 ? 12.162 1.456 -30.198 1.00 86.19 206 CYS A O 1
ATOM 1656 N N . THR A 1 207 ? 10.825 -0.190 -29.464 1.00 85.94 207 THR A N 1
ATOM 1657 C CA . THR A 1 207 ? 11.889 -1.024 -28.872 1.00 85.94 207 THR A CA 1
ATOM 1658 C C . THR A 1 207 ? 12.546 -1.996 -29.861 1.00 85.94 207 THR A C 1
ATOM 1660 O O . THR A 1 207 ? 13.672 -2.437 -29.627 1.00 85.94 207 THR A O 1
ATOM 1663 N N . ALA A 1 208 ? 11.929 -2.247 -31.022 1.00 84.81 208 ALA A N 1
ATOM 1664 C CA . ALA A 1 208 ? 12.426 -3.166 -32.051 1.00 84.81 208 ALA A CA 1
ATOM 1665 C C . ALA A 1 208 ? 13.907 -2.984 -32.467 1.00 84.81 208 ALA A C 1
ATOM 1667 O O . ALA A 1 208 ? 14.586 -3.998 -32.650 1.00 84.81 208 ALA A O 1
ATOM 1668 N N . PRO A 1 209 ? 14.464 -1.759 -32.598 1.00 86.94 209 PRO A N 1
ATOM 1669 C CA . PRO A 1 209 ? 15.884 -1.579 -32.921 1.00 86.94 209 PRO A CA 1
ATOM 1670 C C . PRO A 1 209 ? 16.826 -2.119 -31.845 1.00 86.94 209 PRO A C 1
ATOM 1672 O O . PRO A 1 209 ? 17.873 -2.693 -32.162 1.00 86.94 209 PRO A O 1
ATOM 1675 N N . LEU A 1 210 ? 16.458 -1.937 -30.576 1.00 87.00 210 LEU A N 1
ATOM 1676 C CA . LEU A 1 210 ? 17.233 -2.413 -29.435 1.00 87.00 210 LEU A CA 1
ATOM 1677 C C . LEU A 1 210 ? 17.119 -3.930 -29.318 1.00 87.00 210 LEU A C 1
ATOM 1679 O O . LEU A 1 210 ? 18.145 -4.599 -29.203 1.00 87.00 210 LEU A O 1
ATOM 1683 N N . ASP A 1 211 ? 15.912 -4.477 -29.468 1.00 83.31 211 ASP A N 1
ATOM 1684 C CA . ASP A 1 211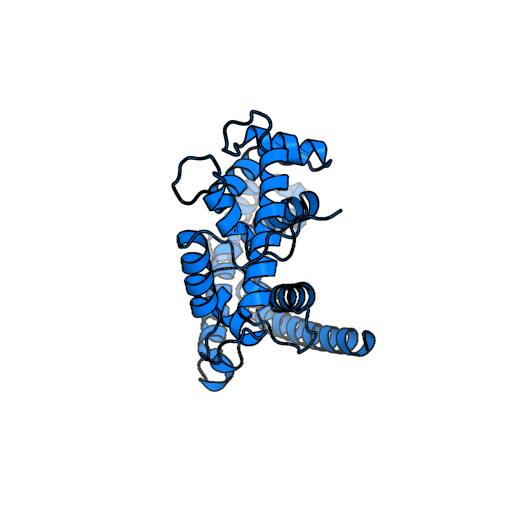 ? 15.683 -5.924 -29.472 1.00 83.31 211 ASP A CA 1
ATOM 1685 C C . ASP A 1 211 ? 16.465 -6.616 -30.586 1.00 83.31 211 ASP A C 1
ATOM 1687 O O . ASP A 1 211 ? 17.119 -7.632 -30.358 1.00 83.31 211 ASP A O 1
ATOM 1691 N N . ARG A 1 212 ? 16.480 -6.041 -31.792 1.00 83.69 212 ARG A N 1
ATOM 1692 C CA . ARG A 1 212 ? 17.262 -6.590 -32.902 1.00 83.69 212 ARG A CA 1
ATOM 1693 C C . ARG A 1 212 ? 18.761 -6.532 -32.626 1.00 83.69 212 ARG A C 1
ATOM 1695 O O . ARG A 1 212 ? 19.465 -7.493 -32.924 1.00 83.69 212 ARG A O 1
ATOM 1702 N N . THR A 1 213 ? 19.247 -5.432 -32.055 1.00 85.69 213 THR A N 1
ATOM 1703 C CA . THR A 1 213 ? 20.666 -5.289 -31.694 1.00 85.69 213 THR A CA 1
ATOM 1704 C C . THR A 1 213 ? 21.058 -6.307 -30.625 1.00 85.69 213 THR A C 1
ATOM 1706 O O . THR A 1 213 ? 22.097 -6.953 -30.744 1.00 85.69 213 THR A O 1
ATOM 1709 N N . LYS A 1 214 ? 20.191 -6.518 -29.628 1.00 84.94 214 LYS A N 1
ATOM 1710 C CA . LYS A 1 214 ? 20.347 -7.543 -28.593 1.00 84.94 214 LYS A CA 1
ATOM 1711 C C . LYS A 1 214 ? 20.369 -8.950 -29.188 1.00 84.94 214 LYS A C 1
ATOM 1713 O O . LYS A 1 214 ? 21.282 -9.709 -28.888 1.00 84.94 214 LYS A O 1
ATOM 1718 N N . LEU A 1 215 ? 19.410 -9.288 -30.050 1.00 83.69 215 LEU A N 1
ATOM 1719 C CA . LEU A 1 215 ? 19.355 -10.592 -30.718 1.00 83.69 215 LEU A CA 1
ATOM 1720 C C . LEU A 1 215 ? 20.612 -10.841 -31.557 1.00 83.69 215 LEU A C 1
ATOM 1722 O O . LEU A 1 215 ? 21.202 -11.916 -31.489 1.00 83.69 215 LEU A O 1
ATOM 1726 N N . TYR A 1 216 ? 21.066 -9.835 -32.306 1.00 84.94 216 TYR A N 1
ATOM 1727 C CA . TYR A 1 216 ? 22.281 -9.950 -33.106 1.00 84.94 216 TYR A CA 1
ATOM 1728 C C . TYR A 1 216 ? 23.522 -10.160 -32.229 1.00 84.94 216 TYR A C 1
ATOM 1730 O O . TYR A 1 216 ? 24.355 -11.000 -32.555 1.00 84.94 216 TYR A O 1
ATOM 1738 N N . LEU A 1 217 ? 23.608 -9.465 -31.090 1.00 85.62 217 LEU A N 1
ATOM 1739 C CA . LEU A 1 217 ? 24.676 -9.644 -30.105 1.00 85.62 217 LEU A CA 1
ATOM 1740 C C . LEU A 1 217 ? 24.644 -11.033 -29.455 1.00 85.62 217 LEU A C 1
ATOM 1742 O O . LEU A 1 217 ? 25.694 -11.615 -29.216 1.00 85.62 217 LEU A O 1
ATOM 1746 N N . GLN A 1 218 ? 23.463 -11.586 -29.184 1.00 85.50 218 GLN A N 1
ATOM 1747 C CA . GLN A 1 218 ? 23.336 -12.931 -28.617 1.00 85.50 218 GLN A CA 1
ATOM 1748 C C . GLN A 1 218 ? 23.777 -14.020 -29.602 1.00 85.50 218 GLN A C 1
ATOM 1750 O O . GLN A 1 218 ? 24.361 -15.016 -29.183 1.00 85.50 218 GLN A O 1
ATOM 1755 N N . VAL A 1 219 ? 23.539 -13.825 -30.902 1.00 86.19 219 VAL A N 1
ATOM 1756 C CA . VAL A 1 219 ? 23.920 -14.794 -31.943 1.00 86.19 219 VAL A CA 1
ATOM 1757 C C . VAL A 1 219 ? 25.384 -14.623 -32.380 1.00 86.19 219 VAL A C 1
ATOM 1759 O O . VAL A 1 219 ? 26.092 -15.615 -32.526 1.00 86.19 219 VAL A O 1
ATOM 1762 N N . HIS A 1 220 ? 25.867 -13.384 -32.528 1.00 83.44 220 HIS A N 1
ATOM 1763 C CA . HIS A 1 220 ? 27.198 -13.050 -33.066 1.00 83.44 220 HIS A CA 1
ATOM 1764 C C . HIS A 1 220 ? 28.105 -12.364 -32.031 1.00 83.44 220 HIS A C 1
ATOM 1766 O O . HIS A 1 220 ? 28.962 -11.545 -32.371 1.00 83.44 220 HIS A O 1
ATOM 1772 N N . GLY A 1 221 ? 27.938 -12.679 -30.744 1.00 74.50 221 GLY A N 1
ATOM 1773 C CA . GLY A 1 221 ? 28.608 -11.969 -29.645 1.00 74.50 221 GLY A CA 1
ATOM 1774 C C . GLY A 1 221 ? 30.134 -11.916 -29.755 1.00 74.50 221 GLY A C 1
ATOM 1775 O O . GLY A 1 221 ? 30.741 -10.906 -29.401 1.00 74.50 221 GLY A O 1
ATOM 1776 N N . LYS A 1 222 ? 30.751 -12.959 -30.326 1.00 73.88 222 LYS A N 1
ATOM 1777 C CA . LYS A 1 222 ? 32.203 -13.023 -30.569 1.00 73.88 222 LYS A CA 1
ATOM 1778 C C . LYS A 1 222 ? 32.681 -12.104 -31.700 1.00 73.88 222 LYS A C 1
ATOM 1780 O O . LYS A 1 222 ? 33.819 -11.658 -31.655 1.00 73.88 222 LYS A O 1
ATOM 1785 N N . GLU A 1 223 ? 31.836 -11.818 -32.688 1.00 74.12 223 GLU A N 1
ATOM 1786 C CA . GLU A 1 223 ? 32.176 -10.979 -33.847 1.00 74.12 223 GLU A CA 1
ATOM 1787 C C . GLU A 1 223 ? 31.903 -9.496 -33.579 1.00 74.12 223 GLU A C 1
ATOM 1789 O O . GLU A 1 223 ? 32.650 -8.630 -34.028 1.00 74.12 223 GLU A O 1
ATOM 1794 N N . CYS A 1 224 ? 30.858 -9.183 -32.808 1.00 68.31 224 CYS A N 1
ATOM 1795 C CA . CYS A 1 224 ? 30.540 -7.801 -32.462 1.00 68.31 224 CYS A CA 1
ATOM 1796 C C . CYS A 1 224 ? 31.402 -7.234 -31.328 1.00 68.31 224 CYS A C 1
ATOM 1798 O O . CYS A 1 224 ? 31.715 -6.041 -31.335 1.00 68.31 224 CYS A O 1
ATOM 1800 N N . GLY A 1 225 ? 31.703 -8.040 -30.302 1.00 77.19 225 GLY A N 1
ATOM 1801 C CA . GLY A 1 225 ? 32.352 -7.616 -29.054 1.00 77.19 225 GLY A CA 1
ATOM 1802 C C . GLY A 1 225 ? 31.506 -6.687 -28.162 1.00 77.19 225 GLY A C 1
ATOM 1803 O O . GLY A 1 225 ? 31.448 -6.886 -26.955 1.00 77.19 225 GLY A O 1
ATOM 1804 N N . SER A 1 226 ? 30.816 -5.693 -28.734 1.00 82.31 226 SER A N 1
ATOM 1805 C CA . SER A 1 226 ? 29.974 -4.716 -28.033 1.00 82.31 226 SER A CA 1
ATOM 1806 C C . SER A 1 226 ? 28.681 -4.419 -28.801 1.00 82.31 226 SER A C 1
ATOM 1808 O O . SER A 1 226 ? 28.642 -4.468 -30.034 1.00 82.31 226 SER A O 1
ATOM 1810 N N . ALA A 1 227 ? 27.626 -4.047 -28.069 1.00 82.50 227 ALA A N 1
ATOM 1811 C CA . ALA A 1 227 ? 26.326 -3.665 -28.624 1.00 82.50 227 ALA A CA 1
ATOM 1812 C C . ALA A 1 227 ? 26.427 -2.496 -29.622 1.00 82.50 227 ALA A C 1
ATOM 1814 O O . ALA A 1 227 ? 25.721 -2.481 -30.631 1.00 82.50 227 ALA A O 1
ATOM 1815 N N . TRP A 1 228 ? 27.347 -1.552 -29.389 1.00 84.69 228 TRP A N 1
ATOM 1816 C CA . TRP A 1 228 ? 27.568 -0.422 -30.296 1.00 84.69 228 TRP A CA 1
ATOM 1817 C C . TRP A 1 228 ? 28.117 -0.870 -31.655 1.00 84.69 228 TRP A C 1
ATOM 1819 O O . TRP A 1 228 ? 27.645 -0.423 -32.699 1.00 84.69 228 TRP A O 1
ATOM 1829 N N . ASN A 1 229 ? 29.067 -1.806 -31.653 1.00 83.25 229 ASN A N 1
ATOM 1830 C CA . ASN A 1 229 ? 29.633 -2.353 -32.882 1.00 83.25 229 ASN A CA 1
ATOM 1831 C C . ASN A 1 229 ? 28.589 -3.166 -33.657 1.00 83.25 229 ASN A C 1
ATOM 1833 O O . ASN A 1 229 ? 28.457 -2.967 -34.863 1.00 83.25 229 ASN A O 1
ATOM 1837 N N . CYS A 1 230 ? 27.783 -3.989 -32.973 1.00 82.38 230 CYS A N 1
ATOM 1838 C CA . CYS A 1 230 ? 26.639 -4.671 -33.590 1.00 82.38 230 CYS A CA 1
ATOM 1839 C C . CYS A 1 230 ? 25.680 -3.678 -34.265 1.00 82.38 230 CYS A C 1
ATOM 1841 O O . CYS A 1 230 ? 25.286 -3.884 -35.411 1.00 82.38 230 CYS A O 1
ATOM 1843 N N . LEU A 1 231 ? 25.325 -2.581 -33.585 1.00 85.19 231 LEU A N 1
ATOM 1844 C CA . LEU A 1 231 ? 24.427 -1.561 -34.132 1.00 85.19 231 LEU A CA 1
ATOM 1845 C C . LEU A 1 231 ? 25.001 -0.917 -35.405 1.00 85.19 231 LEU A C 1
ATOM 1847 O O . LEU A 1 231 ? 24.275 -0.710 -36.379 1.00 85.19 231 LEU A O 1
ATOM 1851 N N . GLN A 1 232 ? 26.305 -0.622 -35.421 1.00 84.56 232 GLN A N 1
ATOM 1852 C CA . GLN A 1 232 ? 26.987 -0.069 -36.596 1.00 84.56 232 GLN A CA 1
ATOM 1853 C C . GLN A 1 232 ? 27.033 -1.066 -37.761 1.00 84.56 232 GLN A C 1
ATOM 1855 O O . GLN A 1 232 ? 26.824 -0.662 -38.904 1.00 84.56 232 GLN A O 1
ATOM 1860 N N . ILE A 1 233 ? 27.260 -2.354 -37.488 1.00 84.62 233 ILE A N 1
ATOM 1861 C CA . ILE A 1 233 ? 27.233 -3.428 -38.496 1.00 84.62 233 ILE A CA 1
ATOM 1862 C C . ILE A 1 233 ? 25.828 -3.547 -39.100 1.00 84.62 233 ILE A C 1
ATOM 1864 O O . ILE A 1 233 ? 25.664 -3.406 -40.310 1.00 84.62 233 ILE A O 1
ATOM 1868 N N . LEU A 1 234 ? 24.801 -3.661 -38.254 1.00 84.88 234 LEU A N 1
ATOM 1869 C CA . LEU A 1 234 ? 23.392 -3.713 -38.662 1.00 84.88 234 LEU A CA 1
ATOM 1870 C C . LEU A 1 234 ? 22.987 -2.508 -39.524 1.00 84.88 234 LEU A C 1
ATOM 1872 O O . LEU A 1 234 ? 22.273 -2.653 -40.521 1.00 84.88 234 LEU A O 1
ATOM 1876 N N . LYS A 1 235 ? 23.464 -1.311 -39.158 1.00 86.00 235 LYS A N 1
ATOM 1877 C CA . LYS A 1 235 ? 23.224 -0.078 -39.915 1.00 86.00 235 LYS A CA 1
ATOM 1878 C C . LYS A 1 235 ? 23.959 -0.069 -41.259 1.00 86.00 235 LYS A C 1
ATOM 1880 O O . LYS A 1 235 ? 23.416 0.472 -42.219 1.00 86.00 235 LYS A O 1
ATOM 1885 N N . LYS A 1 236 ? 25.161 -0.648 -41.350 1.00 85.44 236 LYS A N 1
ATOM 1886 C CA . LYS A 1 236 ? 25.927 -0.756 -42.605 1.00 85.44 236 LYS A CA 1
ATOM 1887 C C . LYS A 1 236 ? 25.320 -1.772 -43.575 1.00 85.44 236 LYS A C 1
ATOM 1889 O O . LYS A 1 236 ? 25.300 -1.502 -44.769 1.00 85.44 236 LYS A O 1
ATOM 1894 N N . GLU A 1 237 ? 24.800 -2.892 -43.080 1.00 83.00 237 GLU A N 1
ATOM 1895 C CA . GLU A 1 237 ? 24.232 -3.959 -43.918 1.00 83.00 237 GLU A CA 1
ATOM 1896 C C . GLU A 1 237 ? 22.839 -3.633 -44.471 1.00 83.00 237 GLU A C 1
ATOM 1898 O O . GLU A 1 237 ? 22.544 -3.909 -45.631 1.00 83.00 237 GLU A O 1
ATOM 1903 N N . GLY A 1 238 ? 21.955 -3.072 -43.639 1.00 76.94 238 GLY A N 1
ATOM 1904 C CA . GLY A 1 238 ? 20.539 -2.880 -43.982 1.00 76.94 238 GLY A CA 1
ATOM 1905 C C . GLY A 1 238 ? 20.055 -1.434 -43.928 1.00 76.94 238 GLY A C 1
ATOM 1906 O O . GLY A 1 238 ? 18.854 -1.182 -44.067 1.00 76.94 238 GLY A O 1
ATOM 1907 N N . GLY A 1 239 ? 20.952 -0.480 -43.674 1.00 84.81 239 GLY A N 1
ATOM 1908 C CA . GLY A 1 239 ? 20.579 0.897 -43.372 1.00 84.81 239 GLY A CA 1
ATOM 1909 C C . GLY A 1 239 ? 19.788 1.016 -42.066 1.00 84.81 239 GLY A C 1
ATOM 1910 O O . GLY A 1 239 ? 19.607 0.064 -41.308 1.00 84.81 239 GLY A O 1
ATOM 1911 N N . ILE A 1 240 ? 19.246 2.208 -41.817 1.00 79.94 240 ILE A N 1
ATOM 1912 C CA . ILE A 1 240 ? 18.443 2.489 -40.616 1.00 79.94 240 ILE A CA 1
ATOM 1913 C C . ILE A 1 240 ? 17.173 1.623 -40.595 1.00 79.94 240 ILE A C 1
ATOM 1915 O O . ILE A 1 240 ? 16.827 1.067 -39.561 1.00 79.94 240 ILE A O 1
ATOM 1919 N N . ARG A 1 241 ? 16.525 1.405 -41.748 1.00 80.31 241 ARG A N 1
ATOM 1920 C CA . ARG A 1 241 ? 15.338 0.533 -41.852 1.00 80.31 241 ARG A CA 1
ATOM 1921 C C . ARG A 1 241 ? 15.645 -0.940 -41.569 1.00 80.31 241 ARG A C 1
ATOM 1923 O O . ARG A 1 241 ? 14.755 -1.671 -41.140 1.00 80.31 241 ARG A O 1
ATOM 1930 N N . GLY A 1 242 ? 16.897 -1.363 -41.751 1.00 79.12 242 GLY A N 1
ATOM 1931 C CA . GLY A 1 242 ? 17.365 -2.701 -41.404 1.00 79.12 242 GLY A CA 1
ATOM 1932 C C . GLY A 1 242 ? 17.161 -3.038 -39.928 1.00 79.12 242 GLY A C 1
ATOM 1933 O O . GLY A 1 242 ? 16.929 -4.201 -39.614 1.00 79.12 242 GLY A O 1
ATOM 1934 N N . LEU A 1 243 ? 17.139 -2.032 -39.045 1.00 83.69 243 LEU A N 1
ATOM 1935 C CA . LEU A 1 243 ? 16.934 -2.211 -37.605 1.00 83.69 243 LEU A CA 1
ATOM 1936 C C . LEU A 1 243 ? 15.526 -2.712 -37.237 1.00 83.69 243 LEU A C 1
ATOM 1938 O O . LEU A 1 243 ? 15.365 -3.372 -36.218 1.00 83.69 243 LEU A O 1
ATOM 1942 N N . TRP A 1 244 ? 14.524 -2.472 -38.087 1.00 86.94 244 TRP A N 1
ATOM 1943 C CA . TRP A 1 244 ? 13.139 -2.923 -37.880 1.00 86.94 244 TRP A CA 1
ATOM 1944 C C . TRP A 1 244 ? 12.781 -4.171 -38.689 1.00 86.94 244 TRP A C 1
ATOM 1946 O O . TRP A 1 244 ? 11.631 -4.619 -38.690 1.00 86.94 244 TRP A O 1
ATOM 1956 N N . ARG A 1 245 ? 13.741 -4.758 -39.410 1.00 81.06 245 ARG A N 1
ATOM 1957 C CA . ARG A 1 245 ? 13.478 -5.943 -40.228 1.00 81.06 245 ARG A CA 1
ATOM 1958 C C . ARG A 1 245 ? 13.041 -7.096 -39.308 1.00 81.06 245 ARG A C 1
ATOM 1960 O O . ARG A 1 245 ? 13.727 -7.428 -38.349 1.00 81.06 245 ARG A O 1
ATOM 1967 N N . GLY A 1 246 ? 11.868 -7.672 -39.572 1.00 79.00 246 GLY A N 1
ATOM 1968 C CA . GLY A 1 246 ? 11.252 -8.698 -38.717 1.00 79.00 246 GLY A CA 1
ATOM 1969 C C . GLY A 1 246 ? 10.303 -8.177 -37.625 1.00 79.00 246 GLY A C 1
ATOM 1970 O O . GLY A 1 246 ? 9.568 -8.985 -37.062 1.00 79.00 246 GLY A O 1
ATOM 1971 N N . ASN A 1 247 ? 10.219 -6.859 -37.380 1.00 82.50 247 ASN A N 1
ATOM 1972 C CA . ASN A 1 247 ? 9.302 -6.293 -36.377 1.00 82.50 247 ASN A CA 1
ATOM 1973 C C . ASN A 1 247 ? 7.829 -6.631 -36.664 1.00 82.50 247 ASN A C 1
ATOM 1975 O O . ASN A 1 247 ? 7.082 -6.946 -35.748 1.00 82.50 247 ASN A O 1
ATOM 1979 N N . GLY A 1 248 ? 7.412 -6.644 -37.935 1.00 82.38 248 GLY A N 1
ATOM 1980 C CA . GLY A 1 248 ? 6.029 -6.984 -38.297 1.00 82.38 248 GLY A CA 1
ATOM 1981 C C . GLY A 1 248 ? 5.618 -8.400 -37.874 1.00 82.38 248 GLY A C 1
ATOM 1982 O O . GLY A 1 248 ? 4.520 -8.595 -37.365 1.00 82.38 248 GLY A O 1
ATOM 1983 N N . ILE A 1 249 ? 6.523 -9.375 -38.011 1.00 82.62 249 ILE A N 1
ATOM 1984 C CA . ILE A 1 249 ? 6.290 -10.755 -37.556 1.00 82.62 249 ILE A CA 1
ATOM 1985 C C . ILE A 1 249 ? 6.262 -10.804 -36.025 1.00 82.62 249 ILE A C 1
ATOM 1987 O O . ILE A 1 249 ? 5.415 -11.482 -35.448 1.00 82.62 249 ILE A O 1
ATOM 1991 N N . ASN A 1 250 ? 7.149 -10.048 -35.369 1.00 76.94 250 ASN A N 1
ATOM 1992 C CA . ASN A 1 250 ? 7.189 -9.946 -33.912 1.00 76.94 250 ASN A CA 1
ATOM 1993 C C . ASN A 1 250 ? 5.868 -9.396 -33.356 1.00 76.94 250 ASN A C 1
ATOM 1995 O O . ASN A 1 250 ? 5.307 -9.978 -32.439 1.00 76.94 250 ASN A O 1
ATOM 1999 N N . VAL A 1 251 ? 5.324 -8.339 -33.966 1.00 79.81 251 VAL A N 1
ATOM 2000 C CA . VAL A 1 251 ? 4.033 -7.753 -33.582 1.00 79.81 251 VAL A CA 1
ATOM 2001 C C . VAL A 1 251 ? 2.872 -8.713 -33.854 1.00 79.81 251 VAL A C 1
ATOM 2003 O O . VAL A 1 251 ? 2.019 -8.907 -32.993 1.00 79.81 251 VAL A O 1
ATOM 2006 N N . MET A 1 252 ? 2.858 -9.370 -35.016 1.00 82.12 252 MET A N 1
ATOM 2007 C CA . MET A 1 252 ? 1.794 -10.309 -35.389 1.00 82.12 252 MET A CA 1
ATOM 2008 C C . MET A 1 252 ? 1.726 -11.531 -34.460 1.00 82.12 252 MET A C 1
ATOM 2010 O O . MET A 1 252 ? 0.635 -12.027 -34.190 1.00 82.12 252 MET A O 1
ATOM 2014 N N . LYS A 1 253 ? 2.868 -11.999 -33.936 1.00 81.50 253 LYS A N 1
ATOM 2015 C CA . LYS A 1 253 ? 2.934 -13.127 -32.991 1.00 81.50 253 LYS A CA 1
ATOM 2016 C C . LYS A 1 253 ? 2.312 -12.805 -31.625 1.00 81.50 253 LYS A C 1
ATOM 2018 O O . LYS A 1 253 ? 1.870 -13.722 -30.939 1.00 81.50 253 LYS A O 1
ATOM 2023 N N . ILE A 1 254 ? 2.247 -11.532 -31.231 1.00 73.19 254 ILE A N 1
ATOM 2024 C CA . ILE A 1 254 ? 1.788 -11.135 -29.890 1.00 73.19 254 ILE A CA 1
ATOM 2025 C C . ILE A 1 254 ? 0.329 -11.526 -29.668 1.00 73.19 254 ILE A C 1
ATOM 2027 O O . ILE A 1 254 ? 0.010 -12.083 -28.627 1.00 73.19 254 ILE A O 1
ATOM 2031 N N . ALA A 1 255 ? -0.552 -11.294 -30.643 1.00 77.44 255 ALA A N 1
ATOM 2032 C CA . ALA A 1 255 ? -1.975 -11.596 -30.496 1.00 77.44 255 ALA A CA 1
ATOM 2033 C C . ALA A 1 255 ? -2.263 -13.086 -30.186 1.00 77.44 255 ALA A C 1
ATOM 2035 O O . ALA A 1 255 ? -2.906 -13.355 -29.169 1.00 77.44 255 ALA A O 1
ATOM 2036 N N . PRO A 1 256 ? -1.781 -14.069 -30.977 1.00 80.94 256 PRO A N 1
ATOM 2037 C CA . PRO A 1 256 ? -2.005 -15.481 -30.670 1.00 80.94 256 PRO A CA 1
ATOM 2038 C C . PRO A 1 256 ? -1.263 -15.939 -29.408 1.00 80.94 256 PRO A C 1
ATOM 2040 O O . PRO A 1 256 ? -1.784 -16.772 -28.670 1.00 80.94 256 PRO A O 1
ATOM 2043 N N . GLU A 1 257 ? -0.075 -15.390 -29.132 1.00 75.88 257 GLU A N 1
ATOM 2044 C CA . GLU A 1 257 ? 0.671 -15.694 -27.907 1.00 75.88 257 GLU A CA 1
ATOM 2045 C C . GLU A 1 257 ? -0.100 -15.250 -26.657 1.00 75.88 257 GLU A C 1
ATOM 2047 O O . GLU A 1 257 ? -0.273 -16.040 -25.728 1.00 75.88 257 GLU A O 1
ATOM 2052 N N . SER A 1 258 ? -0.605 -14.014 -26.645 1.00 73.81 258 SER A N 1
ATOM 2053 C CA . SER A 1 258 ? -1.412 -13.483 -25.547 1.00 73.81 258 SER A CA 1
ATOM 2054 C C . SER A 1 258 ? -2.723 -14.252 -25.395 1.00 73.81 258 SER A C 1
ATOM 2056 O O . SER A 1 258 ? -3.068 -14.630 -24.282 1.00 73.81 258 SER A O 1
ATOM 2058 N N . ALA A 1 259 ? -3.417 -14.569 -26.495 1.00 76.81 259 ALA A N 1
ATOM 2059 C CA . ALA A 1 259 ? -4.652 -15.356 -26.450 1.00 76.81 259 ALA A CA 1
ATOM 2060 C C . ALA A 1 259 ? -4.440 -16.743 -25.820 1.00 76.81 259 ALA A C 1
ATOM 2062 O O . ALA A 1 259 ? -5.239 -17.183 -24.994 1.00 76.81 259 ALA A O 1
ATOM 2063 N N . LEU A 1 260 ? -3.338 -17.417 -26.165 1.00 78.75 260 LEU A N 1
ATOM 2064 C CA . LEU A 1 260 ? -3.001 -18.715 -25.589 1.00 78.75 260 LEU A CA 1
ATOM 2065 C C . LEU A 1 260 ? -2.651 -18.609 -24.099 1.00 78.75 260 LEU A C 1
ATOM 2067 O O . LEU A 1 260 ? -3.076 -19.463 -23.319 1.00 78.75 260 LEU A O 1
ATOM 2071 N N . LYS A 1 261 ? -1.909 -17.570 -23.691 1.00 74.69 261 LYS A N 1
ATOM 2072 C CA . LYS A 1 261 ? -1.610 -17.307 -22.274 1.00 74.69 261 LYS A CA 1
ATOM 2073 C C . LYS A 1 261 ? -2.886 -17.075 -21.475 1.00 74.69 261 LYS A C 1
ATOM 2075 O O . LYS A 1 261 ? -3.058 -17.733 -20.456 1.00 74.69 261 LYS A O 1
ATOM 2080 N N . PHE A 1 262 ? -3.797 -16.236 -21.971 1.00 75.06 262 PHE A N 1
ATOM 2081 C CA . PHE A 1 262 ? -5.087 -15.985 -21.327 1.00 75.06 262 PHE A CA 1
ATOM 2082 C C . PHE A 1 262 ? -5.917 -17.252 -21.181 1.00 75.06 262 PHE A C 1
ATOM 2084 O O . PHE A 1 262 ? -6.380 -17.559 -20.086 1.00 75.06 262 PHE A O 1
ATOM 2091 N N . LEU A 1 263 ? -6.038 -18.032 -22.257 1.00 78.19 263 LEU A N 1
ATOM 2092 C CA . LEU A 1 263 ? -6.759 -19.299 -22.219 1.00 78.19 263 LEU A CA 1
ATOM 2093 C C . LEU A 1 263 ? -6.139 -20.270 -21.206 1.00 78.19 263 LEU A C 1
ATOM 2095 O O . LEU A 1 263 ? -6.853 -20.910 -20.441 1.00 78.19 263 LEU A O 1
ATOM 2099 N N . THR A 1 264 ? -4.812 -20.392 -21.197 1.00 80.50 264 THR A N 1
ATOM 2100 C CA . THR A 1 264 ? -4.110 -21.308 -20.289 1.00 80.50 264 THR A CA 1
ATOM 2101 C C . THR A 1 264 ? -4.256 -20.858 -18.840 1.00 80.50 264 THR A C 1
ATOM 2103 O O . THR A 1 264 ? -4.531 -21.681 -17.971 1.00 80.50 264 THR A O 1
ATOM 2106 N N . TYR A 1 265 ? -4.124 -19.558 -18.587 1.00 74.25 265 TYR A N 1
ATOM 2107 C CA . TYR A 1 265 ? -4.296 -18.964 -17.269 1.00 74.25 265 TYR A CA 1
ATOM 2108 C C . TYR A 1 265 ? -5.708 -19.198 -16.727 1.00 74.25 265 TYR A C 1
ATOM 2110 O O . TYR A 1 265 ? -5.846 -19.723 -15.627 1.00 74.25 265 TYR A O 1
ATOM 2118 N N . ASP A 1 266 ? -6.749 -18.906 -17.513 1.00 73.88 266 ASP A N 1
ATOM 2119 C CA . ASP A 1 266 ? -8.140 -19.109 -17.097 1.00 73.88 266 ASP A CA 1
ATOM 2120 C C . ASP A 1 266 ? -8.428 -20.590 -16.795 1.00 73.88 266 ASP A C 1
ATOM 2122 O O . ASP A 1 266 ? -9.019 -20.945 -15.773 1.00 73.88 266 ASP A O 1
ATOM 2126 N N . ARG A 1 267 ? -7.907 -21.505 -17.623 1.00 78.62 267 ARG A N 1
ATOM 2127 C CA . ARG A 1 267 ? -8.023 -22.948 -17.366 1.00 78.62 267 ARG A CA 1
ATOM 2128 C C . ARG A 1 267 ? -7.303 -23.379 -16.090 1.00 78.62 267 ARG A C 1
ATOM 2130 O O . ARG A 1 267 ? -7.878 -24.140 -15.317 1.00 78.62 267 ARG A O 1
ATOM 2137 N N . LEU A 1 268 ? -6.086 -22.896 -15.846 1.00 80.38 268 LEU A N 1
ATOM 2138 C CA . LEU A 1 268 ? -5.323 -23.223 -14.638 1.00 80.38 268 LEU A CA 1
ATOM 2139 C C . LEU A 1 268 ? -5.964 -22.629 -13.377 1.00 80.38 268 LEU A C 1
ATOM 2141 O O . LEU A 1 268 ? -6.092 -23.338 -12.381 1.00 80.38 268 LEU A O 1
ATOM 2145 N N . LYS A 1 269 ? -6.435 -21.376 -13.431 1.00 71.12 269 LYS A N 1
ATOM 2146 C CA . LYS A 1 269 ? -7.167 -20.707 -12.341 1.00 71.12 269 LYS A CA 1
ATOM 2147 C C . LYS A 1 269 ? -8.415 -21.504 -11.959 1.00 71.12 269 LYS A C 1
ATOM 2149 O O . LYS A 1 269 ? -8.641 -21.745 -10.775 1.00 71.12 269 LYS A O 1
ATOM 2154 N N . ASN A 1 270 ? -9.170 -21.985 -12.949 1.00 74.06 270 ASN A N 1
ATOM 2155 C CA . ASN A 1 270 ? -10.349 -22.819 -12.719 1.00 74.06 270 ASN A CA 1
ATOM 2156 C C . ASN A 1 270 ? -9.995 -24.188 -12.107 1.00 74.06 270 ASN A C 1
ATOM 2158 O O . ASN A 1 270 ? -10.648 -24.615 -11.160 1.00 74.06 270 ASN A O 1
ATOM 2162 N N . ILE A 1 271 ? -8.936 -24.858 -12.572 1.00 79.19 271 ILE A N 1
ATOM 2163 C CA . ILE A 1 271 ? -8.500 -26.157 -12.021 1.00 79.19 271 ILE A CA 1
ATOM 2164 C C . ILE A 1 271 ? -8.020 -26.025 -10.568 1.00 79.19 271 ILE A C 1
ATOM 2166 O O . ILE A 1 271 ? -8.365 -26.853 -9.723 1.00 79.19 271 ILE A O 1
ATOM 2170 N N . ILE A 1 272 ? -7.243 -24.981 -10.268 1.00 76.88 272 ILE A N 1
ATOM 2171 C CA . ILE A 1 272 ? -6.730 -24.721 -8.919 1.00 76.88 272 ILE A CA 1
ATOM 2172 C C . ILE A 1 272 ? -7.880 -24.356 -7.978 1.00 76.88 272 ILE A C 1
ATOM 2174 O O . ILE A 1 272 ? -7.968 -24.933 -6.899 1.00 76.88 272 ILE A O 1
ATOM 2178 N N . ARG A 1 273 ? -8.810 -23.479 -8.389 1.00 62.62 273 ARG A N 1
ATOM 2179 C CA . ARG A 1 273 ? -9.991 -23.146 -7.570 1.00 62.62 273 ARG A CA 1
ATOM 2180 C C . ARG A 1 273 ? -10.863 -24.366 -7.263 1.00 62.62 273 ARG A C 1
ATOM 2182 O O . ARG A 1 273 ? -11.385 -24.452 -6.162 1.00 62.62 273 ARG A O 1
ATOM 2189 N N . VAL A 1 274 ? -10.991 -25.312 -8.196 1.00 57.12 274 VAL A N 1
ATOM 2190 C CA . VAL A 1 274 ? -11.753 -26.559 -7.988 1.00 57.12 274 VAL A CA 1
ATOM 2191 C C . VAL A 1 274 ? -11.023 -27.547 -7.069 1.00 57.12 274 VAL A C 1
ATOM 2193 O O . VAL A 1 274 ? -11.668 -28.379 -6.449 1.00 57.12 274 VAL A O 1
ATOM 2196 N N . SER A 1 275 ? -9.698 -27.451 -6.947 1.00 50.09 275 SER A N 1
ATOM 2197 C CA . SER A 1 275 ? -8.889 -28.346 -6.104 1.00 50.09 275 SER A CA 1
ATOM 2198 C C . SER A 1 275 ? -8.752 -27.874 -4.646 1.00 50.09 275 SER A C 1
ATOM 2200 O O . SER A 1 275 ? -8.186 -28.597 -3.831 1.00 50.09 275 SER A O 1
ATOM 2202 N N . VAL A 1 276 ? -9.222 -26.661 -4.325 1.00 45.94 276 VAL A N 1
ATOM 2203 C CA . VAL A 1 276 ? -9.178 -26.047 -2.977 1.00 45.94 276 VAL A CA 1
ATOM 2204 C C . VAL A 1 276 ? -10.564 -26.077 -2.291 1.00 45.94 276 VAL A C 1
ATOM 2206 O O . VAL A 1 276 ? -10.771 -25.436 -1.265 1.00 45.94 276 VAL A O 1
ATOM 2209 N N . VAL A 1 277 ? -11.506 -26.861 -2.827 1.00 38.03 277 VAL A N 1
ATOM 2210 C CA . VAL A 1 277 ? -12.805 -27.204 -2.213 1.00 38.03 277 VAL A CA 1
ATOM 2211 C C . VAL A 1 277 ? -12.851 -28.707 -1.979 1.00 38.03 277 VAL A C 1
ATOM 2213 O O . VAL A 1 277 ? -13.316 -29.114 -0.893 1.00 38.03 277 VAL A O 1
#